Protein AF-A0A662W2U3-F1 (afdb_monomer_lite)

pLDDT: mean 73.62, std 17.26, range [28.03, 95.38]

Sequence (211 aa):
MISVGLGEVLAIIRQLWWLDKKTKLAKQLRKIIDEPLTEALASVEKFTDNFAMCLGSAIVYSWISEPQDPETKAKNLSKNLKSSYTNLKRALAVLSERIDAHRDSFRDALSKEDWLIIEGYIHEMKKETPDWKHILELVSSDSRYRKTRMSKSQVIFIEMLNQELYEFTHEENLNELETLLKKTLSTISSVDLKCLNKCLHKRRRGKWKFK

Structure (mmCIF, N/CA/C/O backbone):
data_AF-A0A662W2U3-F1
#
_entry.id   AF-A0A662W2U3-F1
#
loop_
_atom_site.group_PDB
_atom_site.id
_atom_site.type_symbol
_atom_site.label_atom_id
_atom_site.label_alt_id
_atom_site.label_comp_id
_atom_site.label_asym_id
_atom_site.label_entity_id
_atom_site.label_seq_id
_atom_site.pdbx_PDB_ins_code
_atom_site.Cartn_x
_atom_site.Cartn_y
_atom_site.Cartn_z
_atom_site.occupancy
_atom_site.B_iso_or_equiv
_atom_site.auth_seq_id
_atom_site.auth_comp_id
_atom_site.auth_asym_id
_atom_site.auth_atom_id
_atom_site.pdbx_PDB_model_num
ATOM 1 N N . MET A 1 1 ? -14.824 -9.505 4.146 1.00 28.03 1 MET A N 1
ATOM 2 C CA . MET A 1 1 ? -14.139 -9.381 2.838 1.00 28.03 1 MET A CA 1
ATOM 3 C C . MET A 1 1 ? -13.113 -8.231 2.870 1.00 28.03 1 MET A C 1
ATOM 5 O O . MET A 1 1 ? -13.158 -7.345 2.033 1.00 28.03 1 MET A O 1
ATOM 9 N N . ILE A 1 2 ? -12.212 -8.218 3.871 1.00 31.45 2 ILE A N 1
ATOM 10 C CA . ILE A 1 2 ? -11.158 -7.190 4.097 1.00 31.45 2 ILE A CA 1
ATOM 11 C C . ILE A 1 2 ? -9.827 -7.899 4.457 1.00 31.45 2 ILE A C 1
ATOM 13 O O . ILE A 1 2 ? -9.008 -7.410 5.218 1.00 31.45 2 ILE A O 1
ATOM 17 N N . SER A 1 3 ? -9.621 -9.126 3.969 1.00 32.81 3 SER A N 1
ATOM 18 C CA . SER A 1 3 ? -8.350 -9.853 4.137 1.00 32.81 3 SER A CA 1
ATOM 19 C C . SER A 1 3 ? -7.417 -9.692 2.931 1.00 32.81 3 SER A C 1
ATOM 21 O O . SER A 1 3 ? -6.283 -10.146 2.989 1.00 32.81 3 SER A O 1
ATOM 23 N N . VAL A 1 4 ? -7.899 -9.036 1.869 1.00 44.94 4 VAL A N 1
ATOM 24 C CA . VAL A 1 4 ? -7.258 -8.879 0.549 1.00 44.94 4 VAL A CA 1
ATOM 25 C C . VAL A 1 4 ? -6.692 -7.452 0.387 1.00 44.94 4 VAL A C 1
ATOM 27 O O . VAL A 1 4 ? -6.772 -6.855 -0.677 1.00 44.94 4 VAL A O 1
ATOM 30 N N . GLY A 1 5 ? -6.226 -6.821 1.475 1.00 51.56 5 GLY A N 1
ATOM 31 C CA . GLY A 1 5 ? -5.677 -5.451 1.411 1.00 51.56 5 GLY A CA 1
ATOM 32 C C . GLY A 1 5 ? -4.256 -5.280 1.948 1.00 51.56 5 GLY A C 1
ATOM 33 O O . GLY A 1 5 ? -3.491 -4.467 1.438 1.00 51.56 5 GLY A O 1
ATOM 34 N N . LEU A 1 6 ? -3.890 -6.011 3.001 1.00 54.97 6 LEU A N 1
ATOM 35 C CA . LEU A 1 6 ? -2.616 -5.812 3.699 1.00 54.97 6 LEU A CA 1
ATOM 36 C C . LEU A 1 6 ? -1.453 -6.522 3.006 1.00 54.97 6 LEU A C 1
ATOM 38 O O . LEU A 1 6 ? -0.363 -5.962 2.910 1.00 54.97 6 LEU A O 1
ATOM 42 N N . GLY A 1 7 ? -1.668 -7.747 2.524 1.00 57.56 7 GLY A N 1
ATOM 43 C CA . GLY A 1 7 ? -0.617 -8.512 1.859 1.00 57.56 7 GLY A CA 1
ATOM 44 C C . GLY A 1 7 ? -0.214 -7.869 0.532 1.00 57.56 7 GLY A C 1
ATOM 45 O O . GLY A 1 7 ? 0.972 -7.776 0.222 1.00 57.56 7 GLY A O 1
ATOM 46 N N . GLU A 1 8 ? -1.211 -7.395 -0.205 1.00 62.47 8 GLU A N 1
ATOM 47 C CA . GLU A 1 8 ? -1.147 -6.717 -1.497 1.00 62.47 8 GLU A CA 1
ATOM 48 C C . GLU A 1 8 ? -0.343 -5.427 -1.383 1.00 62.47 8 GLU A C 1
ATOM 50 O O . GLU A 1 8 ? 0.581 -5.172 -2.152 1.00 62.47 8 GLU A O 1
ATOM 55 N N . VAL A 1 9 ? -0.651 -4.626 -0.365 1.00 62.78 9 VAL A N 1
ATOM 56 C CA . VAL A 1 9 ? 0.047 -3.369 -0.123 1.00 62.78 9 VAL A CA 1
ATOM 57 C C . VAL A 1 9 ? 1.475 -3.615 0.327 1.00 62.78 9 VAL A C 1
ATOM 59 O O . VAL A 1 9 ? 2.383 -2.967 -0.176 1.00 62.78 9 VAL A O 1
ATOM 62 N N . LEU A 1 10 ? 1.719 -4.592 1.201 1.00 64.12 10 LEU A N 1
ATOM 63 C CA . LEU A 1 10 ? 3.083 -4.965 1.584 1.00 64.12 10 LEU A CA 1
ATOM 64 C C . LEU A 1 10 ? 3.904 -5.458 0.386 1.00 64.12 10 LEU A C 1
ATOM 66 O O . LEU A 1 10 ? 5.101 -5.174 0.304 1.00 64.12 10 LEU A O 1
ATOM 70 N N . ALA A 1 11 ? 3.268 -6.170 -0.544 1.00 64.56 11 ALA A N 1
ATOM 71 C CA . ALA A 1 11 ? 3.877 -6.592 -1.794 1.00 64.56 11 ALA A CA 1
ATOM 72 C C . ALA A 1 11 ? 4.261 -5.383 -2.665 1.00 64.56 11 ALA A C 1
ATOM 74 O O . ALA A 1 11 ? 5.410 -5.298 -3.098 1.00 64.56 11 ALA A O 1
ATOM 75 N N . ILE A 1 12 ? 3.361 -4.407 -2.820 1.00 66.38 12 ILE A N 1
ATOM 76 C CA . ILE A 1 12 ? 3.628 -3.144 -3.521 1.00 66.38 12 ILE A CA 1
ATOM 77 C C . ILE A 1 12 ? 4.768 -2.366 -2.849 1.00 66.38 12 ILE A C 1
ATOM 79 O O . ILE A 1 12 ? 5.762 -2.078 -3.509 1.00 66.38 12 ILE A O 1
ATOM 83 N N . ILE A 1 13 ? 4.681 -2.081 -1.540 1.00 66.88 13 ILE A N 1
ATOM 84 C CA . ILE A 1 13 ? 5.71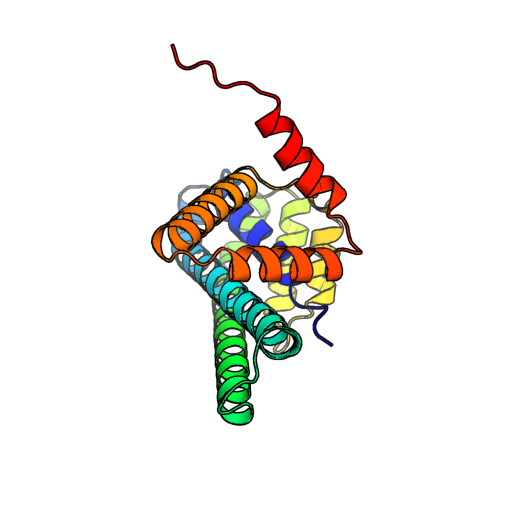6 -1.348 -0.777 1.00 66.88 13 ILE A CA 1
ATOM 85 C C . ILE A 1 13 ? 7.073 -1.970 -1.025 1.00 66.88 13 ILE A C 1
ATOM 87 O O . ILE A 1 13 ? 8.045 -1.275 -1.293 1.00 66.88 13 ILE A O 1
ATOM 91 N N . ARG A 1 14 ? 7.148 -3.295 -0.931 1.00 68.56 14 ARG A N 1
ATOM 92 C CA . ARG A 1 14 ? 8.398 -4.016 -1.089 1.00 68.56 14 ARG A CA 1
ATOM 93 C C . ARG A 1 14 ? 8.971 -3.865 -2.493 1.00 68.56 14 ARG A C 1
ATOM 95 O O . ARG A 1 14 ? 10.182 -3.688 -2.602 1.00 68.56 14 ARG A O 1
ATOM 102 N N . GLN A 1 15 ? 8.141 -3.938 -3.532 1.00 70.12 15 GLN A N 1
ATOM 103 C CA . GLN A 1 15 ? 8.602 -3.764 -4.909 1.00 70.12 15 GLN A CA 1
ATOM 104 C C . GLN A 1 15 ? 9.077 -2.337 -5.171 1.00 70.12 15 GLN A C 1
ATOM 106 O O . GLN A 1 15 ? 10.181 -2.143 -5.677 1.00 70.12 15 GLN A O 1
ATOM 111 N N . LEU A 1 16 ? 8.313 -1.338 -4.727 1.00 70.31 16 LEU A N 1
ATOM 112 C CA . LEU A 1 16 ? 8.700 0.071 -4.824 1.00 70.31 16 LEU A CA 1
ATOM 113 C C . LEU A 1 16 ? 9.995 0.354 -4.045 1.00 70.31 16 LEU A C 1
ATOM 115 O O . LEU A 1 16 ? 10.924 0.981 -4.546 1.00 70.31 16 LEU A O 1
ATOM 119 N N . TRP A 1 17 ? 10.104 -0.177 -2.829 1.00 71.75 17 TRP A N 1
ATOM 120 C CA . TRP A 1 17 ? 11.290 -0.022 -1.991 1.00 71.75 17 TRP A CA 1
ATOM 121 C C . TRP A 1 17 ? 12.511 -0.742 -2.570 1.00 71.75 17 TRP A C 1
ATOM 123 O O . TRP A 1 17 ? 13.639 -0.276 -2.424 1.00 71.75 17 TRP A O 1
ATOM 133 N N . TRP A 1 18 ? 12.314 -1.874 -3.246 1.00 71.56 18 TRP A N 1
ATOM 134 C CA . TRP A 1 18 ? 13.381 -2.557 -3.970 1.00 71.56 18 TRP A CA 1
ATOM 135 C C . TRP A 1 18 ? 13.856 -1.745 -5.184 1.00 71.56 18 TRP A C 1
ATOM 137 O O . TRP A 1 18 ? 15.072 -1.600 -5.345 1.00 71.56 18 TRP A O 1
ATOM 147 N N . LEU A 1 19 ? 12.934 -1.167 -5.966 1.00 70.81 19 LEU A N 1
ATOM 148 C CA . LEU A 1 19 ? 13.259 -0.252 -7.070 1.00 70.81 19 LEU A CA 1
ATOM 149 C C . LEU A 1 19 ? 14.054 0.966 -6.575 1.00 70.81 19 LEU A C 1
ATOM 151 O O . LEU A 1 19 ? 15.017 1.372 -7.219 1.00 70.81 19 LEU A O 1
ATOM 155 N N . ASP A 1 20 ? 13.722 1.502 -5.398 1.00 71.06 20 ASP A N 1
ATOM 156 C CA . ASP A 1 20 ? 14.461 2.622 -4.801 1.00 71.06 20 ASP A CA 1
ATOM 157 C C . ASP A 1 20 ? 15.863 2.219 -4.286 1.00 71.06 20 ASP A C 1
ATOM 159 O O . ASP A 1 20 ? 16.851 2.936 -4.480 1.00 71.06 20 ASP A O 1
ATOM 163 N N . LYS A 1 21 ? 15.973 1.062 -3.614 1.00 68.19 21 LYS A N 1
ATOM 164 C CA . LYS A 1 21 ? 17.151 0.710 -2.792 1.00 68.19 21 LYS A CA 1
ATOM 165 C C . LYS A 1 21 ? 18.167 -0.204 -3.460 1.00 68.19 21 LYS A C 1
ATOM 167 O O . LYS A 1 21 ? 19.343 -0.156 -3.096 1.00 68.19 21 LYS A O 1
ATOM 172 N N . LYS A 1 22 ? 17.730 -1.134 -4.311 1.00 59.84 22 LYS A N 1
ATOM 173 C CA . LYS A 1 22 ? 18.541 -2.306 -4.689 1.00 59.84 22 LYS A CA 1
ATOM 174 C C . LYS A 1 22 ? 19.032 -2.302 -6.113 1.00 59.84 22 LYS A C 1
ATOM 176 O O . LYS A 1 22 ? 20.013 -2.988 -6.407 1.00 59.84 22 LYS A O 1
ATOM 181 N N . THR A 1 23 ? 18.386 -1.570 -6.996 1.00 54.16 23 THR A N 1
ATOM 182 C CA . THR A 1 23 ? 18.792 -1.638 -8.380 1.00 54.16 23 THR A CA 1
ATOM 183 C C . THR A 1 23 ? 20.010 -0.757 -8.617 1.00 54.16 23 THR A C 1
ATOM 185 O O . THR A 1 23 ? 19.966 0.456 -8.415 1.00 54.16 23 THR A O 1
ATOM 188 N N . LYS A 1 24 ? 21.075 -1.353 -9.158 1.00 58.59 24 LYS A N 1
ATOM 189 C CA . LYS A 1 24 ? 22.087 -0.635 -9.945 1.00 58.59 24 LYS A CA 1
ATOM 190 C C . LYS A 1 24 ? 21.470 -0.141 -11.267 1.00 58.59 24 LYS A C 1
ATOM 192 O O . LYS A 1 24 ? 22.089 -0.286 -12.317 1.00 58.59 24 LYS A O 1
ATOM 197 N N . LEU A 1 25 ? 20.234 0.379 -11.240 1.00 67.81 25 LEU A N 1
ATOM 198 C CA . LEU A 1 25 ? 19.627 0.998 -12.409 1.00 67.81 25 LEU A CA 1
ATOM 199 C C . LEU A 1 25 ? 20.592 2.088 -12.853 1.00 67.81 25 LEU A C 1
ATOM 201 O O . LEU A 1 25 ? 21.055 2.897 -12.039 1.00 67.81 25 LEU A O 1
ATOM 205 N N . ALA A 1 26 ? 20.911 2.097 -14.145 1.00 69.50 26 ALA A N 1
ATOM 206 C CA . ALA A 1 26 ? 21.641 3.207 -14.722 1.00 69.50 26 ALA A CA 1
ATOM 207 C C . ALA A 1 26 ? 20.936 4.506 -14.304 1.00 69.50 26 ALA A C 1
ATOM 209 O O . ALA A 1 26 ? 19.705 4.576 -14.283 1.00 69.50 26 ALA A O 1
ATOM 210 N N . LYS A 1 27 ? 21.707 5.546 -13.968 1.00 77.25 27 LYS A N 1
ATOM 211 C CA . LYS A 1 27 ? 21.188 6.839 -13.479 1.00 77.25 27 LYS A CA 1
ATOM 212 C C . LYS A 1 27 ? 20.037 7.386 -14.340 1.00 77.25 27 LYS A C 1
ATOM 214 O O . LYS A 1 27 ? 19.157 8.068 -13.830 1.00 77.25 27 LYS A O 1
ATOM 219 N N . GLN A 1 28 ? 20.049 7.073 -15.634 1.00 76.25 28 GLN A N 1
ATOM 220 C CA . GLN A 1 28 ? 19.012 7.424 -16.601 1.00 76.25 28 GLN A CA 1
ATOM 221 C C . GLN A 1 28 ? 17.676 6.706 -16.346 1.00 76.25 28 GLN A C 1
ATOM 223 O O . GLN A 1 28 ? 16.646 7.367 -16.325 1.00 76.25 28 GLN A O 1
ATOM 228 N N . LEU A 1 29 ? 17.683 5.396 -16.077 1.00 79.88 29 LEU A N 1
ATOM 229 C CA . LEU A 1 29 ? 16.464 4.642 -15.766 1.00 79.88 29 LEU A CA 1
ATOM 230 C C . LEU A 1 29 ? 15.865 5.050 -14.427 1.00 79.88 29 LEU A C 1
ATOM 232 O O . LEU A 1 29 ? 14.651 5.163 -14.315 1.00 79.88 29 LEU A O 1
ATOM 236 N N . ARG A 1 30 ? 16.706 5.360 -13.432 1.00 81.38 30 ARG A N 1
ATOM 237 C CA . ARG A 1 30 ? 16.210 5.897 -12.160 1.00 81.38 30 ARG A CA 1
ATOM 238 C C . ARG A 1 30 ? 15.470 7.217 -12.366 1.00 81.38 30 ARG A C 1
ATOM 240 O O . ARG A 1 30 ? 14.360 7.354 -11.880 1.00 81.38 30 ARG A O 1
ATOM 247 N N . LYS A 1 31 ? 16.032 8.145 -13.150 1.00 84.75 31 LYS A N 1
ATOM 248 C CA . LYS A 1 31 ? 15.372 9.423 -13.472 1.00 84.75 31 LYS A CA 1
ATOM 249 C C . LYS A 1 31 ? 14.010 9.259 -14.152 1.00 84.75 31 LYS A C 1
ATOM 251 O O . LYS A 1 31 ? 13.161 10.118 -13.969 1.00 84.75 31 LYS A O 1
ATOM 256 N N . ILE A 1 32 ? 13.809 8.191 -14.927 1.00 86.38 32 ILE A N 1
ATOM 257 C CA . ILE A 1 32 ? 12.532 7.916 -15.605 1.00 86.38 32 ILE A CA 1
ATOM 258 C C . ILE A 1 32 ? 11.422 7.586 -14.599 1.00 86.38 32 ILE A C 1
ATOM 260 O O . ILE A 1 32 ? 10.268 7.941 -14.830 1.00 86.38 32 ILE A O 1
ATOM 264 N N . ILE A 1 33 ? 11.763 6.913 -13.497 1.00 87.81 33 ILE A N 1
ATOM 265 C CA . ILE A 1 33 ? 10.778 6.419 -12.529 1.00 87.81 33 ILE A CA 1
ATOM 266 C C . ILE A 1 33 ? 10.793 7.151 -11.189 1.00 87.81 33 ILE A C 1
ATOM 268 O O . ILE A 1 33 ? 9.903 6.894 -10.399 1.00 87.81 33 ILE A O 1
ATOM 272 N N . ASP A 1 34 ? 11.749 8.041 -10.914 1.00 87.00 34 ASP A N 1
ATOM 273 C CA . ASP A 1 34 ? 11.961 8.632 -9.580 1.00 87.00 34 ASP A CA 1
ATOM 274 C C . ASP A 1 34 ? 10.708 9.336 -9.030 1.00 87.00 34 ASP A C 1
ATOM 276 O O . ASP A 1 34 ? 10.253 9.051 -7.923 1.00 87.00 34 ASP A O 1
ATOM 280 N N . GLU A 1 35 ? 10.102 10.208 -9.838 1.00 90.50 35 GLU A N 1
ATOM 281 C CA . GLU A 1 35 ? 8.867 10.916 -9.487 1.00 90.50 35 GLU A CA 1
ATOM 282 C C . GLU A 1 35 ? 7.656 9.960 -9.403 1.00 90.50 35 GLU A C 1
ATOM 284 O O . GLU A 1 35 ? 7.044 9.902 -8.333 1.00 90.50 35 GLU A O 1
ATOM 289 N N . PRO A 1 36 ? 7.350 9.128 -10.426 1.00 91.06 36 PRO A N 1
ATOM 290 C CA . PRO A 1 36 ? 6.287 8.120 -10.334 1.00 91.06 36 PRO A CA 1
ATOM 291 C C . PRO A 1 36 ? 6.425 7.164 -9.140 1.00 91.06 36 PRO A C 1
ATOM 293 O O . PRO A 1 36 ? 5.439 6.780 -8.514 1.00 91.06 36 PRO A O 1
ATOM 296 N N . LEU A 1 37 ? 7.656 6.773 -8.812 1.00 89.00 37 LEU A N 1
ATOM 297 C CA . LEU A 1 37 ? 7.976 5.897 -7.691 1.00 89.00 37 LEU A CA 1
ATOM 298 C C . LEU A 1 37 ? 7.724 6.602 -6.359 1.00 89.00 37 LEU A C 1
ATOM 300 O O . LEU A 1 37 ? 7.126 6.012 -5.460 1.00 89.00 37 LEU A O 1
ATOM 304 N N . THR A 1 38 ? 8.137 7.863 -6.241 1.00 89.69 38 THR A N 1
ATOM 305 C CA . THR A 1 38 ? 7.891 8.690 -5.053 1.00 89.69 38 THR A CA 1
ATOM 306 C C . THR A 1 38 ? 6.393 8.887 -4.821 1.00 89.69 38 THR A C 1
ATOM 308 O O . THR A 1 38 ? 5.911 8.697 -3.704 1.00 89.69 38 THR A O 1
ATOM 311 N N . GLU A 1 39 ? 5.630 9.190 -5.873 1.00 92.00 39 GLU A N 1
ATOM 312 C CA . GLU A 1 39 ? 4.174 9.338 -5.789 1.00 92.00 39 GLU A CA 1
ATOM 313 C C . GLU A 1 39 ? 3.483 8.023 -5.401 1.00 92.00 39 GLU A C 1
ATOM 315 O O . GLU A 1 39 ? 2.575 8.012 -4.561 1.00 92.00 39 GLU A O 1
ATOM 320 N N . ALA A 1 40 ? 3.931 6.898 -5.966 1.00 90.31 40 ALA A N 1
ATOM 321 C CA . ALA A 1 40 ? 3.424 5.580 -5.609 1.00 90.31 40 ALA A CA 1
ATOM 322 C C . ALA A 1 40 ? 3.705 5.251 -4.136 1.00 90.31 40 ALA A C 1
ATOM 324 O O . ALA A 1 40 ? 2.792 4.827 -3.430 1.00 90.31 40 ALA A O 1
ATOM 325 N N . LEU A 1 41 ? 4.922 5.506 -3.642 1.00 87.38 41 LEU A N 1
ATOM 326 C CA . LEU A 1 41 ? 5.290 5.293 -2.237 1.00 87.38 41 LEU A CA 1
ATOM 327 C C . LEU A 1 41 ? 4.429 6.134 -1.285 1.00 87.38 41 LEU A C 1
ATOM 329 O O . LEU A 1 41 ? 3.857 5.586 -0.341 1.00 87.38 41 LEU A O 1
ATOM 333 N N . ALA A 1 42 ? 4.261 7.427 -1.569 1.00 90.94 42 ALA A N 1
ATOM 334 C CA . ALA A 1 42 ? 3.414 8.315 -0.771 1.00 90.94 42 ALA A CA 1
ATOM 335 C C . ALA A 1 42 ? 1.934 7.889 -0.798 1.00 90.94 42 ALA A C 1
ATOM 337 O O . ALA A 1 42 ? 1.226 7.952 0.209 1.00 90.94 42 ALA A O 1
ATOM 338 N N . SER A 1 43 ? 1.450 7.416 -1.950 1.00 91.75 43 SER A N 1
ATOM 339 C CA . SER A 1 43 ? 0.076 6.923 -2.086 1.00 91.75 43 SER A CA 1
ATOM 340 C C . SER A 1 43 ? -0.154 5.633 -1.305 1.00 91.75 43 SER A C 1
ATOM 342 O O . SER A 1 43 ? -1.238 5.440 -0.747 1.00 91.75 43 SER A O 1
ATOM 344 N N . VAL A 1 44 ? 0.858 4.765 -1.232 1.00 88.31 44 VAL A N 1
ATOM 345 C CA . VAL A 1 44 ? 0.806 3.571 -0.391 1.00 88.31 44 VAL A CA 1
ATOM 346 C C . VAL A 1 44 ? 0.727 3.950 1.083 1.00 88.31 44 VAL A C 1
ATOM 348 O O . VAL A 1 44 ? -0.174 3.466 1.764 1.00 88.31 44 VAL A O 1
ATOM 351 N N . GLU A 1 45 ? 1.614 4.823 1.558 1.00 87.75 45 GLU A N 1
ATOM 352 C CA . GLU A 1 45 ? 1.628 5.288 2.952 1.00 87.75 45 GLU A CA 1
ATOM 353 C C . GLU A 1 45 ? 0.265 5.870 3.353 1.00 87.75 45 GLU A C 1
ATOM 355 O O . GLU A 1 45 ? -0.373 5.425 4.310 1.00 87.75 45 GLU A O 1
ATOM 360 N N . LYS A 1 46 ? -0.285 6.752 2.514 1.00 92.38 46 LYS A N 1
ATOM 361 C CA . LYS A 1 46 ? -1.615 7.327 2.734 1.00 92.38 46 LYS A CA 1
ATOM 362 C C . LYS A 1 46 ? -2.730 6.280 2.741 1.00 92.38 46 LYS A C 1
ATOM 364 O O . LYS A 1 46 ? -3.712 6.431 3.475 1.00 92.38 46 LYS A O 1
ATOM 369 N N . PHE A 1 47 ? -2.653 5.245 1.906 1.00 90.44 47 PHE A N 1
ATOM 370 C CA . PHE A 1 47 ? -3.618 4.147 1.955 1.00 90.44 47 PHE A CA 1
ATOM 371 C C . PHE A 1 47 ? -3.488 3.356 3.261 1.00 90.44 47 PHE A C 1
ATOM 373 O O . PHE A 1 47 ? -4.507 3.114 3.914 1.00 90.44 47 PHE A O 1
ATOM 380 N N . THR A 1 48 ? -2.264 3.006 3.671 1.00 86.31 48 THR A N 1
ATOM 381 C CA . THR A 1 48 ? -2.018 2.263 4.913 1.00 86.31 48 THR A CA 1
ATOM 382 C C . THR A 1 48 ? -2.482 3.025 6.144 1.00 86.31 48 THR A C 1
ATOM 384 O O . THR A 1 48 ? -3.105 2.416 7.010 1.00 86.31 48 THR A O 1
ATOM 387 N N . ASP A 1 49 ? -2.289 4.342 6.189 1.00 89.94 49 ASP A N 1
ATOM 388 C CA . ASP A 1 49 ? -2.735 5.179 7.305 1.00 89.94 49 ASP A CA 1
ATOM 389 C C . ASP A 1 49 ? -4.257 5.218 7.408 1.00 89.94 49 ASP A C 1
ATOM 391 O O . ASP A 1 49 ? -4.828 5.005 8.476 1.00 89.94 49 ASP A O 1
ATOM 395 N N . ASN A 1 50 ? -4.946 5.420 6.281 1.00 91.56 50 ASN A N 1
ATOM 396 C CA . ASN A 1 50 ? -6.409 5.410 6.259 1.00 91.56 50 ASN A CA 1
ATOM 397 C C . ASN A 1 50 ? -6.972 4.035 6.633 1.00 91.56 50 ASN A C 1
ATOM 399 O O . ASN A 1 50 ? -7.987 3.950 7.327 1.00 91.56 50 ASN A O 1
ATOM 403 N N . PHE A 1 51 ? -6.314 2.961 6.201 1.00 86.81 51 PHE A N 1
ATOM 404 C CA . PHE A 1 51 ? -6.681 1.601 6.570 1.00 86.81 51 PHE A CA 1
ATOM 405 C C . PHE A 1 51 ? -6.478 1.347 8.072 1.00 86.81 51 PHE A C 1
ATOM 407 O O . PHE A 1 51 ? -7.392 0.863 8.744 1.00 86.81 51 PHE A O 1
ATOM 414 N N . ALA A 1 52 ? -5.324 1.738 8.620 1.00 85.44 52 ALA A N 1
ATOM 415 C CA . ALA A 1 52 ? -5.026 1.650 10.046 1.00 85.44 52 ALA A CA 1
ATOM 416 C C . ALA A 1 52 ? -6.014 2.476 10.880 1.00 85.44 52 ALA A C 1
ATOM 418 O O . ALA A 1 52 ? -6.509 1.992 11.894 1.00 85.44 52 ALA A O 1
ATOM 419 N N . MET A 1 53 ? -6.381 3.674 10.423 1.00 89.50 53 MET A N 1
ATOM 420 C CA . MET A 1 53 ? -7.377 4.518 11.081 1.00 89.50 53 MET A CA 1
ATOM 421 C C . MET A 1 53 ? -8.770 3.882 11.075 1.00 89.50 53 MET A C 1
ATOM 423 O O . MET A 1 53 ? -9.478 3.977 12.078 1.00 89.50 53 MET A O 1
ATOM 427 N N . CYS A 1 54 ? -9.166 3.198 9.995 1.00 84.19 54 CYS A N 1
ATOM 428 C CA . CYS A 1 54 ? -10.417 2.435 9.961 1.00 84.19 54 CYS A CA 1
ATOM 429 C C . CYS A 1 54 ? -10.406 1.300 10.994 1.00 84.19 54 CYS A C 1
ATOM 431 O O . CYS A 1 54 ? -11.365 1.161 11.751 1.00 84.19 54 CYS A O 1
ATOM 433 N N . LEU A 1 55 ? -9.320 0.522 11.059 1.00 80.88 55 LEU A N 1
ATOM 434 C CA . LEU A 1 55 ? -9.170 -0.559 12.038 1.00 80.88 55 LEU A CA 1
ATOM 435 C C . LEU A 1 55 ? -9.145 -0.037 13.477 1.00 80.88 55 LEU A C 1
ATOM 437 O O . LEU A 1 55 ? -9.878 -0.541 14.325 1.00 80.88 55 LEU A O 1
ATOM 441 N N . GLY A 1 56 ? -8.340 0.990 13.746 1.00 82.12 56 GLY A N 1
ATOM 442 C CA . GLY A 1 56 ? -8.242 1.621 15.058 1.00 82.12 56 GLY A CA 1
ATOM 443 C C . GLY A 1 56 ? -9.582 2.193 15.506 1.00 82.12 56 GLY A C 1
ATOM 444 O O . GLY A 1 56 ? -10.019 1.917 16.617 1.00 82.12 56 GLY A O 1
ATOM 445 N N . SER A 1 57 ? -10.288 2.899 14.617 1.00 85.62 57 SER A N 1
ATOM 446 C CA . SER A 1 57 ? -11.633 3.412 14.901 1.00 85.62 57 SER A CA 1
ATOM 447 C C . SER A 1 57 ? -12.616 2.282 15.189 1.00 85.62 57 SER A C 1
ATOM 449 O O . SER A 1 57 ? -13.385 2.386 16.136 1.00 85.62 57 SER A O 1
ATOM 451 N N . ALA A 1 58 ? -12.585 1.192 14.414 1.00 77.31 58 ALA A N 1
ATOM 452 C CA . ALA A 1 58 ? -13.457 0.046 14.651 1.00 77.31 58 ALA A CA 1
ATOM 453 C C . ALA A 1 58 ? -13.217 -0.565 16.037 1.00 77.31 58 ALA A C 1
ATOM 455 O O . ALA A 1 58 ? -14.182 -0.841 16.740 1.00 77.31 58 ALA A O 1
ATOM 456 N N . ILE A 1 59 ? -11.958 -0.726 16.455 1.00 75.12 59 ILE A N 1
ATOM 457 C CA . ILE A 1 59 ? -11.598 -1.251 17.782 1.00 75.12 59 ILE A CA 1
ATOM 458 C C . ILE A 1 59 ? -12.045 -0.289 18.889 1.00 75.12 59 ILE A C 1
ATOM 460 O O . ILE A 1 59 ? -12.748 -0.693 19.811 1.00 75.12 59 ILE A O 1
ATOM 464 N N . VAL A 1 60 ? -11.675 0.990 18.789 1.00 81.56 60 VAL A N 1
ATOM 465 C CA . VAL A 1 60 ? -11.998 2.003 19.805 1.00 81.56 60 VAL A CA 1
ATOM 466 C C . VAL A 1 60 ? -13.510 2.128 19.974 1.00 81.56 60 VAL A C 1
ATOM 468 O O . VAL A 1 60 ? -14.005 2.042 21.095 1.00 81.56 60 VAL A O 1
ATOM 471 N N . TYR A 1 61 ? -14.251 2.258 18.873 1.00 81.38 61 TYR A N 1
ATOM 472 C CA . TYR A 1 61 ? -15.689 2.507 18.940 1.00 81.38 61 TYR A CA 1
ATOM 473 C C . TYR A 1 61 ? -16.543 1.276 19.252 1.00 81.38 61 TYR A C 1
ATOM 475 O O . TYR A 1 61 ? -17.744 1.397 19.469 1.00 81.38 61 TYR A O 1
ATOM 483 N N . SER A 1 62 ? -15.955 0.080 19.236 1.00 71.44 62 SER A N 1
ATOM 484 C CA . SER A 1 62 ? -16.672 -1.125 19.649 1.00 71.44 62 SER A CA 1
ATOM 485 C C . SER A 1 62 ? -16.388 -1.507 21.101 1.00 71.44 62 SER A C 1
ATOM 487 O O . SER A 1 62 ? -17.201 -2.205 21.699 1.00 71.44 62 SER A O 1
ATOM 489 N N . TRP A 1 63 ? -15.223 -1.137 21.652 1.00 69.44 63 TRP A N 1
ATOM 490 C CA . TRP A 1 63 ? -14.747 -1.668 22.941 1.00 69.44 63 TRP A CA 1
ATOM 491 C C . TRP A 1 63 ? -14.492 -0.595 24.003 1.00 69.44 63 TRP A C 1
ATOM 493 O O . TRP A 1 63 ? -14.429 -0.930 25.184 1.00 69.44 63 TRP A O 1
ATOM 503 N N . ILE A 1 64 ? -14.298 0.664 23.605 1.00 76.62 64 ILE A N 1
ATOM 504 C CA . ILE A 1 64 ? -13.880 1.744 24.510 1.00 76.62 64 ILE A CA 1
ATOM 505 C C . ILE A 1 64 ? -14.963 2.815 24.627 1.00 76.62 64 ILE A C 1
ATOM 507 O O . ILE A 1 64 ? -15.258 3.256 25.734 1.00 76.62 64 ILE A O 1
ATOM 511 N N . SER A 1 65 ? -15.552 3.250 23.514 1.00 81.06 65 SER A N 1
ATOM 512 C CA . SER A 1 65 ? -16.548 4.326 23.523 1.00 81.06 65 SER A CA 1
ATOM 513 C C . SER A 1 65 ? -17.551 4.205 22.388 1.00 81.06 65 SER A C 1
ATOM 515 O O . SER A 1 65 ? -17.278 3.571 21.379 1.00 81.06 65 SER A O 1
ATOM 517 N N . GLU A 1 66 ? -18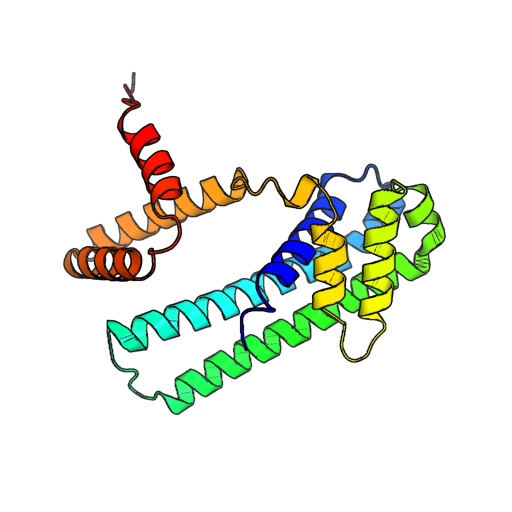.709 4.846 22.519 1.00 84.00 66 GLU A N 1
ATOM 518 C CA . GLU A 1 66 ? -19.674 4.938 21.425 1.00 84.00 66 GLU A CA 1
ATOM 519 C C . GLU A 1 66 ? -19.393 6.177 20.552 1.00 84.00 66 GLU A C 1
ATOM 521 O O . GLU A 1 66 ? -19.053 7.248 21.070 1.00 84.00 66 GLU A O 1
ATOM 526 N N . PRO A 1 67 ? -19.516 6.077 19.218 1.00 88.62 67 PRO A N 1
ATOM 527 C CA . PRO A 1 67 ? -19.401 7.233 18.341 1.00 88.62 67 PRO A CA 1
ATOM 528 C C . PRO A 1 67 ? -20.662 8.105 18.450 1.00 88.62 67 PRO A C 1
ATOM 530 O O . PRO A 1 67 ? -21.771 7.611 18.288 1.00 88.62 67 PRO A O 1
ATOM 533 N N . GLN A 1 68 ? -20.497 9.417 18.645 1.00 86.62 68 GLN A N 1
ATOM 534 C CA . GLN A 1 68 ? -21.628 10.359 18.733 1.00 86.62 68 GLN A CA 1
ATOM 535 C C . GLN A 1 68 ? -22.462 10.455 17.436 1.00 86.62 68 GLN A C 1
ATOM 537 O O . GLN A 1 68 ? -23.654 10.730 17.497 1.00 86.62 68 GLN A O 1
ATOM 542 N N . ASP A 1 69 ? -21.847 10.209 16.271 1.00 91.88 69 ASP A N 1
ATOM 543 C CA . ASP A 1 69 ? -22.515 10.104 14.964 1.00 91.88 69 ASP A CA 1
ATOM 544 C C . ASP A 1 69 ? -21.900 8.929 14.169 1.00 91.88 69 ASP A C 1
ATOM 546 O O . ASP A 1 69 ? -20.935 9.113 13.410 1.00 91.88 69 ASP A O 1
ATOM 550 N N . PRO A 1 70 ? -22.386 7.690 14.388 1.00 88.81 70 PRO A N 1
ATOM 551 C CA . PRO A 1 70 ? -21.810 6.489 13.785 1.00 88.81 70 PRO A CA 1
ATOM 552 C C . PRO A 1 70 ? -21.871 6.520 12.258 1.00 88.81 70 PRO A C 1
ATOM 554 O O . PRO A 1 70 ? -20.916 6.109 11.594 1.00 88.81 70 PRO A O 1
ATOM 557 N N . GLU A 1 71 ? -22.971 7.018 11.691 1.00 92.38 71 GLU A N 1
ATOM 558 C CA . GLU A 1 71 ? -23.176 7.024 10.247 1.00 92.38 71 GLU A CA 1
ATOM 559 C C . GLU A 1 71 ? -22.216 7.973 9.545 1.00 92.38 71 GLU A C 1
ATOM 561 O O . GLU A 1 71 ? -21.546 7.577 8.586 1.00 92.38 71 GLU A O 1
ATOM 566 N N . THR A 1 72 ? -22.122 9.219 10.011 1.00 93.38 72 THR A N 1
ATOM 567 C CA . THR A 1 72 ? -21.218 10.202 9.410 1.00 93.38 72 THR A CA 1
ATOM 568 C C . THR A 1 72 ? -19.770 9.770 9.591 1.00 93.38 72 THR A C 1
ATOM 570 O O . THR A 1 72 ? -18.979 9.856 8.646 1.00 93.38 72 THR A O 1
ATOM 573 N N . LYS A 1 73 ? -19.408 9.221 10.761 1.00 91.25 73 LYS A N 1
ATOM 574 C CA . LYS A 1 73 ? -18.056 8.698 11.002 1.00 91.25 73 LYS A CA 1
ATOM 575 C C . LYS A 1 73 ? -17.721 7.550 10.046 1.00 91.25 73 LYS A C 1
ATOM 577 O O . LYS A 1 73 ? -16.668 7.589 9.406 1.00 91.25 73 LYS A O 1
ATOM 582 N N . ALA A 1 74 ? -18.613 6.571 9.894 1.00 89.06 74 ALA A N 1
ATOM 583 C CA . ALA A 1 74 ? -18.422 5.442 8.985 1.00 89.06 74 ALA A CA 1
ATOM 584 C C . ALA A 1 74 ? -18.334 5.892 7.517 1.00 89.06 74 ALA A C 1
ATOM 586 O O . ALA A 1 74 ? -17.431 5.460 6.794 1.00 89.06 74 ALA A O 1
ATOM 587 N N . LYS A 1 75 ? -19.212 6.811 7.085 1.00 93.75 75 LYS A N 1
ATOM 588 C CA . LYS A 1 75 ? -19.186 7.405 5.736 1.00 93.75 75 LYS A CA 1
ATOM 589 C C . LYS A 1 75 ? -17.857 8.113 5.468 1.00 93.75 75 LYS A C 1
ATOM 591 O O . LYS A 1 75 ? -17.261 7.896 4.414 1.00 93.75 75 LYS A O 1
ATOM 596 N N . ASN A 1 76 ? -17.356 8.898 6.420 1.00 94.62 76 ASN A N 1
ATOM 597 C CA . ASN A 1 76 ? -16.086 9.614 6.282 1.00 94.62 76 ASN A CA 1
ATOM 598 C C . ASN A 1 76 ? -14.882 8.665 6.211 1.00 94.62 76 ASN A C 1
ATOM 600 O O . ASN A 1 76 ? -14.048 8.810 5.316 1.00 94.62 76 ASN A O 1
ATOM 604 N N . LEU A 1 77 ? -14.813 7.663 7.093 1.00 91.56 77 LEU A N 1
ATOM 605 C CA . LEU A 1 77 ? -13.755 6.645 7.069 1.00 91.56 77 LEU A CA 1
ATOM 606 C C . LEU A 1 77 ? -13.750 5.874 5.741 1.00 91.56 77 LEU A C 1
ATOM 608 O O . LEU A 1 77 ? -12.712 5.768 5.086 1.00 91.56 77 LEU A O 1
ATOM 612 N N . SER A 1 78 ? -14.923 5.415 5.296 1.00 91.38 78 SER A N 1
ATOM 613 C CA . SER A 1 78 ? -15.082 4.709 4.021 1.00 91.38 78 SER A CA 1
ATOM 614 C C . SER A 1 78 ? -14.682 5.578 2.824 1.00 91.38 78 SER A C 1
ATOM 616 O O . SER A 1 78 ? -13.937 5.131 1.950 1.00 91.38 78 SER A O 1
ATOM 618 N N . LYS A 1 79 ? -15.113 6.847 2.797 1.00 95.31 79 LYS A N 1
ATOM 619 C CA . LYS A 1 79 ? -14.760 7.808 1.742 1.00 95.31 79 LYS A CA 1
ATOM 620 C C . LYS A 1 79 ? -13.252 8.045 1.676 1.00 95.31 79 LYS A C 1
ATOM 622 O O . LYS A 1 79 ? -12.690 8.024 0.580 1.00 95.31 79 LYS A O 1
ATOM 627 N N . ASN A 1 80 ? -12.597 8.236 2.821 1.00 94.19 80 ASN A N 1
ATOM 628 C CA . ASN A 1 80 ? -11.153 8.462 2.889 1.00 94.19 80 ASN A CA 1
ATOM 629 C C . ASN A 1 80 ? -10.371 7.240 2.401 1.00 94.19 80 ASN A C 1
ATOM 631 O O . ASN A 1 80 ? -9.480 7.389 1.565 1.00 94.19 80 ASN A O 1
ATOM 635 N N . LEU A 1 81 ? -10.761 6.038 2.837 1.00 91.56 81 LEU A N 1
ATOM 636 C CA . LEU A 1 81 ? -10.147 4.786 2.395 1.00 91.56 81 LEU A CA 1
ATOM 637 C C . LEU A 1 81 ? -10.348 4.538 0.891 1.00 91.56 81 LEU A C 1
ATOM 639 O O . LEU A 1 81 ? -9.414 4.165 0.184 1.00 91.56 81 LEU A O 1
ATOM 643 N N . LYS A 1 82 ? -11.553 4.789 0.366 1.00 91.94 82 LYS A N 1
ATOM 644 C CA . LYS A 1 82 ? -11.844 4.651 -1.071 1.00 91.94 82 LYS A CA 1
ATOM 645 C C . LYS A 1 82 ? -11.031 5.639 -1.911 1.00 91.94 82 LYS A C 1
ATOM 647 O O . LYS A 1 82 ? -10.526 5.280 -2.977 1.00 91.94 82 LYS A O 1
ATOM 652 N N . SER A 1 83 ? -10.913 6.879 -1.440 1.00 95.38 83 SER A N 1
ATOM 653 C CA . SER A 1 83 ? -10.140 7.929 -2.106 1.00 95.38 83 SER A CA 1
ATOM 654 C C . SER A 1 83 ? -8.649 7.587 -2.145 1.00 95.38 83 SER A C 1
ATOM 656 O O . SER A 1 83 ? -8.044 7.605 -3.219 1.00 95.38 83 SER A O 1
ATOM 658 N N . SER A 1 84 ? -8.063 7.187 -1.011 1.00 93.31 84 SER A N 1
ATOM 659 C CA . SER A 1 84 ? -6.649 6.799 -0.950 1.00 93.31 84 SER A CA 1
ATOM 660 C C . SER A 1 84 ? -6.352 5.564 -1.798 1.00 93.31 84 SER A C 1
ATOM 662 O O . SER A 1 84 ? -5.366 5.566 -2.528 1.00 93.31 84 SER A O 1
ATOM 664 N N . TYR A 1 85 ? -7.240 4.567 -1.813 1.00 89.75 85 TYR A N 1
ATOM 665 C CA . TYR A 1 85 ? -7.113 3.401 -2.691 1.00 89.75 85 TYR A CA 1
ATOM 666 C C . TYR A 1 85 ? -7.157 3.773 -4.178 1.00 89.75 85 TYR A C 1
ATOM 668 O O . TYR A 1 85 ? -6.380 3.263 -4.982 1.00 89.75 85 TYR A O 1
ATOM 676 N N . THR A 1 86 ? -8.046 4.691 -4.563 1.00 91.12 86 THR A N 1
ATOM 677 C CA . THR A 1 86 ? -8.143 5.155 -5.956 1.00 91.12 86 THR A CA 1
ATOM 678 C C . THR A 1 86 ? -6.865 5.871 -6.391 1.00 91.12 86 THR A C 1
ATOM 680 O O . THR A 1 86 ? -6.376 5.634 -7.495 1.00 91.12 86 THR A O 1
ATOM 683 N N . ASN A 1 87 ? -6.297 6.706 -5.519 1.00 93.00 87 ASN A N 1
ATOM 684 C CA . ASN A 1 87 ? -5.030 7.383 -5.787 1.00 93.00 87 ASN A CA 1
ATOM 685 C C . ASN A 1 87 ? -3.862 6.399 -5.853 1.00 93.00 87 ASN A C 1
ATOM 687 O O . ASN A 1 87 ? -3.063 6.488 -6.778 1.00 93.00 87 ASN A O 1
ATOM 691 N N . LEU A 1 88 ? -3.823 5.414 -4.949 1.00 90.44 88 LEU A N 1
ATOM 692 C CA . LEU A 1 88 ? -2.852 4.327 -4.992 1.00 90.44 88 LEU A CA 1
ATOM 693 C C . LEU A 1 88 ? -2.884 3.610 -6.343 1.00 90.44 88 LEU A C 1
ATOM 695 O O . LEU A 1 88 ? -1.856 3.532 -7.007 1.00 90.44 88 LEU A O 1
ATOM 699 N N . LYS A 1 89 ? -4.060 3.158 -6.798 1.00 88.88 89 LYS A N 1
ATOM 700 C CA . LYS A 1 89 ? -4.200 2.514 -8.115 1.00 88.88 89 LYS A CA 1
ATOM 701 C C . LYS A 1 89 ? -3.669 3.386 -9.250 1.00 88.88 89 LYS A C 1
ATOM 703 O O . LYS A 1 89 ? -2.987 2.874 -10.131 1.00 88.88 89 LYS A O 1
ATOM 708 N N . ARG A 1 90 ? -3.973 4.688 -9.230 1.00 92.00 90 ARG A N 1
ATOM 709 C CA . ARG A 1 90 ? -3.518 5.629 -10.261 1.00 92.00 90 ARG A CA 1
ATOM 710 C C . ARG A 1 90 ? -1.996 5.764 -10.269 1.00 92.00 90 ARG A C 1
ATOM 712 O O . ARG A 1 90 ? -1.395 5.589 -11.320 1.00 92.00 90 ARG A O 1
ATOM 719 N N . ALA A 1 91 ? -1.382 6.028 -9.118 1.00 92.19 91 ALA A N 1
ATOM 720 C CA . ALA A 1 91 ? 0.068 6.199 -9.015 1.00 92.19 91 ALA A CA 1
ATOM 721 C C . ALA A 1 91 ? 0.819 4.925 -9.443 1.00 92.19 91 ALA A C 1
ATOM 723 O O . ALA A 1 91 ? 1.809 4.972 -10.170 1.00 92.19 91 ALA A O 1
ATOM 724 N N . LEU A 1 92 ? 0.284 3.766 -9.059 1.00 89.44 92 LEU A N 1
ATOM 725 C CA . LEU A 1 92 ? 0.780 2.458 -9.468 1.00 89.44 92 LEU A CA 1
ATOM 726 C C . LEU A 1 92 ? 0.661 2.210 -10.975 1.00 89.44 92 LEU A C 1
ATOM 728 O O . LEU A 1 92 ? 1.581 1.638 -11.565 1.00 89.44 92 LEU A O 1
ATOM 732 N N . ALA A 1 93 ? -0.433 2.647 -11.602 1.00 90.31 93 ALA A N 1
ATOM 733 C CA . ALA A 1 93 ? -0.623 2.539 -13.045 1.00 90.31 93 ALA A CA 1
ATOM 734 C C . ALA A 1 93 ? 0.383 3.423 -13.791 1.00 90.31 93 ALA A C 1
ATOM 736 O O . ALA A 1 93 ? 1.098 2.922 -14.652 1.00 90.31 93 ALA A O 1
ATOM 737 N N . VAL A 1 94 ? 0.541 4.684 -13.374 1.00 92.62 94 VAL A N 1
ATOM 738 C CA . VAL A 1 94 ? 1.525 5.615 -13.953 1.00 92.62 94 VAL A CA 1
ATOM 739 C C . VAL A 1 94 ? 2.942 5.053 -13.854 1.00 92.62 94 VAL A C 1
ATOM 741 O O . VAL A 1 94 ? 3.680 5.051 -14.837 1.00 92.62 94 VAL A O 1
ATOM 744 N N . LEU A 1 95 ? 3.336 4.526 -12.692 1.00 91.50 95 LEU A N 1
ATOM 745 C CA . LEU A 1 95 ? 4.643 3.885 -12.548 1.00 91.50 95 LEU A CA 1
ATOM 746 C C . LEU A 1 95 ? 4.797 2.683 -13.493 1.00 91.50 95 LEU A C 1
ATOM 748 O O . LEU A 1 95 ? 5.842 2.529 -14.122 1.00 91.50 95 LEU A O 1
ATOM 752 N N . SER A 1 96 ? 3.759 1.853 -13.617 1.00 91.12 96 SER A N 1
ATOM 753 C CA . SER A 1 96 ? 3.765 0.688 -14.513 1.00 91.12 96 SER A CA 1
ATOM 754 C C . SER A 1 96 ? 3.928 1.097 -15.972 1.00 91.12 96 SER A C 1
ATOM 756 O O . SER A 1 96 ? 4.750 0.519 -16.675 1.00 91.12 96 SER A O 1
ATOM 758 N N . GLU A 1 97 ? 3.199 2.121 -16.413 1.00 93.62 97 GLU A N 1
ATOM 759 C CA . GLU A 1 97 ? 3.297 2.686 -17.762 1.00 93.62 97 GLU A CA 1
ATOM 760 C C . GLU A 1 97 ? 4.707 3.205 -18.052 1.00 93.62 97 GLU A C 1
ATOM 762 O O . GLU A 1 97 ? 5.246 2.974 -19.133 1.00 93.62 97 GLU A O 1
ATOM 767 N N . ARG A 1 98 ? 5.347 3.862 -17.076 1.00 92.25 98 ARG A N 1
ATOM 768 C CA . ARG A 1 98 ? 6.724 4.361 -17.217 1.00 92.25 98 ARG A CA 1
ATOM 769 C C . ARG A 1 98 ? 7.740 3.234 -17.340 1.00 92.25 98 ARG A C 1
ATOM 771 O O . ARG A 1 98 ? 8.669 3.351 -18.136 1.00 92.25 98 ARG A O 1
ATOM 778 N N . ILE A 1 99 ? 7.572 2.151 -16.586 1.00 90.88 99 ILE A N 1
ATOM 779 C CA . ILE A 1 99 ? 8.441 0.974 -16.703 1.00 90.88 99 ILE A CA 1
ATOM 780 C C . ILE A 1 99 ? 8.208 0.279 -18.053 1.00 90.88 99 ILE A C 1
ATOM 782 O O . ILE A 1 99 ? 9.173 -0.050 -18.740 1.00 90.88 99 ILE A O 1
ATOM 786 N N . ASP A 1 100 ? 6.951 0.106 -18.467 1.00 93.50 100 ASP A N 1
ATOM 787 C CA . ASP A 1 100 ? 6.577 -0.558 -19.724 1.00 93.50 100 ASP A CA 1
ATOM 788 C C . ASP A 1 100 ? 7.045 0.224 -20.963 1.00 93.50 100 ASP A C 1
ATOM 790 O O . ASP A 1 100 ? 7.542 -0.364 -21.920 1.00 93.50 100 ASP A O 1
ATOM 794 N N . ALA A 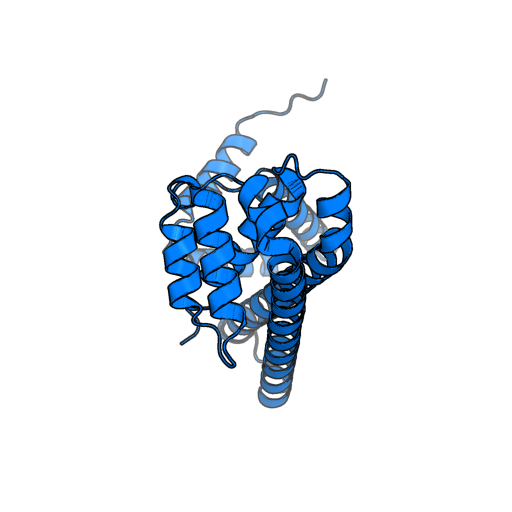1 101 ? 7.003 1.559 -20.927 1.00 94.12 101 ALA A N 1
ATOM 795 C CA . ALA A 1 101 ? 7.536 2.409 -21.997 1.00 94.12 101 ALA A CA 1
ATOM 796 C C . ALA A 1 101 ? 9.048 2.218 -22.231 1.00 94.12 101 ALA A C 1
ATOM 798 O O . ALA A 1 101 ? 9.553 2.499 -23.317 1.00 94.12 101 ALA A O 1
ATOM 799 N N . HIS A 1 102 ? 9.773 1.721 -21.226 1.00 91.88 102 HIS A N 1
ATOM 800 C CA . HIS A 1 102 ? 11.207 1.436 -21.283 1.00 91.88 102 HIS A CA 1
ATOM 801 C C . HIS A 1 102 ? 11.503 -0.042 -20.980 1.00 91.88 102 HIS A C 1
ATOM 803 O O . HIS A 1 102 ? 12.547 -0.367 -20.406 1.00 91.88 102 HIS A O 1
ATOM 809 N N . ARG A 1 103 ? 10.580 -0.935 -21.371 1.00 92.00 103 ARG A N 1
ATOM 810 C CA . ARG A 1 103 ? 10.564 -2.364 -21.024 1.00 92.00 103 ARG A CA 1
ATOM 811 C C . ARG A 1 103 ? 11.906 -3.058 -21.219 1.00 92.00 103 ARG A C 1
ATOM 813 O O . ARG A 1 103 ? 12.380 -3.703 -20.293 1.00 92.00 103 ARG A O 1
ATOM 820 N N . ASP A 1 104 ? 12.511 -2.929 -22.399 1.00 92.38 104 ASP A N 1
ATOM 821 C CA . ASP A 1 104 ? 13.767 -3.620 -22.717 1.00 92.38 104 ASP A CA 1
ATOM 822 C C . ASP A 1 104 ? 14.907 -3.152 -21.806 1.00 92.38 104 ASP A C 1
ATOM 824 O O . ASP A 1 104 ? 15.608 -3.971 -21.221 1.00 92.38 104 ASP A O 1
ATOM 828 N N . SER A 1 105 ? 15.016 -1.842 -21.576 1.00 89.00 105 SER A N 1
ATOM 829 C CA . SER A 1 105 ? 16.036 -1.280 -20.691 1.00 89.00 105 SER A CA 1
ATOM 830 C C . SER A 1 105 ? 15.870 -1.729 -19.237 1.00 89.00 105 SER A C 1
ATOM 832 O O . SER A 1 105 ? 16.864 -1.956 -18.548 1.00 89.00 105 SER A O 1
ATOM 834 N N . PHE A 1 106 ? 14.630 -1.859 -18.753 1.00 86.94 106 PHE A N 1
ATOM 835 C CA . PHE A 1 106 ? 14.368 -2.413 -17.423 1.00 86.94 106 PHE A CA 1
ATOM 836 C C . PHE A 1 106 ? 14.618 -3.922 -17.377 1.00 86.94 106 PHE A C 1
ATOM 838 O O . PHE A 1 106 ? 15.257 -4.387 -16.440 1.00 86.94 106 PHE A O 1
ATOM 845 N N . ARG A 1 107 ? 14.193 -4.687 -18.386 1.00 89.44 107 ARG A N 1
ATOM 846 C CA . ARG A 1 107 ? 14.447 -6.132 -18.469 1.00 89.44 107 ARG A CA 1
ATOM 847 C C . ARG A 1 107 ? 15.940 -6.443 -18.420 1.00 89.44 107 ARG A C 1
ATOM 849 O O . ARG A 1 107 ? 16.342 -7.332 -17.679 1.00 89.44 107 ARG A O 1
ATOM 856 N N . ASP A 1 108 ? 16.748 -5.690 -19.158 1.00 88.50 108 ASP A N 1
ATOM 857 C CA . ASP A 1 108 ? 18.194 -5.912 -19.244 1.00 88.50 108 ASP A CA 1
ATOM 858 C C . ASP A 1 108 ? 18.931 -5.459 -17.969 1.00 88.50 108 ASP A C 1
ATOM 860 O O . ASP A 1 108 ? 20.000 -5.973 -17.639 1.00 88.50 108 ASP A O 1
ATOM 864 N N . ALA A 1 109 ? 18.359 -4.507 -17.224 1.00 84.69 109 ALA A N 1
ATOM 865 C CA . ALA A 1 109 ? 18.921 -4.016 -15.967 1.00 84.69 109 ALA A CA 1
ATOM 866 C C . ALA A 1 109 ? 18.581 -4.891 -14.746 1.00 84.69 109 ALA A C 1
ATOM 868 O O . ALA A 1 109 ? 19.198 -4.726 -13.687 1.00 84.69 109 ALA A O 1
ATOM 869 N N . LEU A 1 110 ? 17.592 -5.780 -14.860 1.00 82.31 110 LEU A N 1
ATOM 870 C CA . LEU A 1 110 ? 17.063 -6.576 -13.755 1.00 82.31 110 LEU A CA 1
ATOM 871 C C . LEU A 1 110 ? 17.413 -8.061 -13.895 1.00 82.31 110 LEU A C 1
ATOM 873 O O . LEU A 1 110 ? 17.725 -8.562 -14.971 1.00 82.31 110 LEU A O 1
ATOM 877 N N . SER A 1 111 ? 17.371 -8.789 -12.774 1.00 83.25 111 SER A N 1
ATOM 878 C CA . SER A 1 111 ? 17.460 -10.251 -12.826 1.00 83.25 111 SER A CA 1
ATOM 879 C C . SER A 1 111 ? 16.212 -10.829 -13.497 1.00 83.25 111 SER A C 1
ATOM 881 O O . SER A 1 111 ? 15.147 -10.208 -13.488 1.00 83.25 111 SER A O 1
ATOM 883 N N . LYS A 1 112 ? 16.317 -12.045 -14.042 1.00 84.19 112 LYS A N 1
ATOM 884 C CA . LYS A 1 112 ? 15.175 -12.726 -14.662 1.00 84.19 112 LYS A CA 1
ATOM 885 C C . LYS A 1 112 ? 14.022 -12.905 -13.672 1.00 84.19 112 LYS A C 1
ATOM 887 O O . LYS A 1 112 ? 12.873 -12.691 -14.048 1.00 84.19 112 LYS A O 1
ATOM 892 N N . GLU A 1 113 ? 14.311 -13.277 -12.424 1.00 81.12 113 GLU A N 1
ATOM 893 C CA . GLU A 1 113 ? 13.272 -13.433 -11.402 1.00 81.12 113 GLU A CA 1
ATOM 894 C C . GLU A 1 113 ? 12.602 -12.101 -11.054 1.00 81.12 113 GLU A C 1
ATOM 896 O O . GLU A 1 113 ? 11.380 -12.045 -10.942 1.00 81.12 113 GLU A O 1
ATOM 901 N N . ASP A 1 114 ? 13.379 -11.023 -10.908 1.00 78.69 114 ASP A N 1
ATOM 902 C CA . ASP A 1 114 ? 12.820 -9.709 -10.580 1.00 78.69 114 ASP A CA 1
ATOM 903 C C . ASP A 1 114 ? 12.005 -9.145 -11.761 1.00 78.69 114 ASP A C 1
ATOM 905 O O . ASP A 1 114 ? 10.924 -8.592 -11.550 1.00 78.69 114 ASP A O 1
ATOM 909 N N . TRP A 1 115 ? 12.468 -9.339 -13.003 1.00 85.88 115 TRP A N 1
ATOM 910 C CA . TRP A 1 115 ? 11.732 -8.929 -14.201 1.00 85.88 115 TRP A CA 1
ATOM 911 C C . TRP A 1 115 ? 10.377 -9.626 -14.312 1.00 85.88 115 TRP A C 1
ATOM 913 O O . TRP A 1 115 ? 9.387 -8.956 -14.573 1.00 85.88 115 TRP A O 1
ATOM 923 N N . LEU A 1 116 ? 10.302 -10.938 -14.061 1.00 84.75 116 LEU A N 1
ATOM 924 C CA . LEU A 1 116 ? 9.036 -11.682 -14.116 1.00 84.75 116 LEU A CA 1
ATOM 925 C C . LEU A 1 116 ? 7.986 -11.120 -13.148 1.00 84.75 116 LEU A C 1
ATOM 927 O O . LEU A 1 116 ? 6.804 -11.056 -13.485 1.00 84.75 116 LEU A O 1
ATOM 931 N N . ILE A 1 117 ? 8.406 -10.680 -11.959 1.00 82.25 117 ILE A N 1
ATOM 932 C CA . ILE A 1 117 ? 7.486 -10.084 -10.985 1.00 82.25 117 ILE A CA 1
ATOM 933 C C . ILE A 1 117 ? 7.014 -8.703 -11.458 1.00 82.25 117 ILE A C 1
ATOM 935 O O . ILE A 1 117 ? 5.821 -8.405 -11.385 1.00 82.25 117 ILE A O 1
ATOM 939 N N . ILE A 1 118 ? 7.930 -7.871 -11.962 1.00 84.50 118 ILE A N 1
ATOM 940 C CA . ILE A 1 118 ? 7.604 -6.542 -12.499 1.00 84.50 118 ILE A CA 1
ATOM 941 C C . ILE A 1 118 ? 6.700 -6.650 -13.731 1.00 84.50 118 ILE A C 1
ATOM 943 O O . ILE A 1 118 ? 5.726 -5.914 -13.844 1.00 84.50 118 ILE A O 1
ATOM 947 N N . GLU A 1 119 ? 6.975 -7.590 -14.626 1.00 88.81 119 GLU A N 1
ATOM 948 C CA . GLU A 1 119 ? 6.181 -7.856 -15.822 1.00 88.81 119 GLU A CA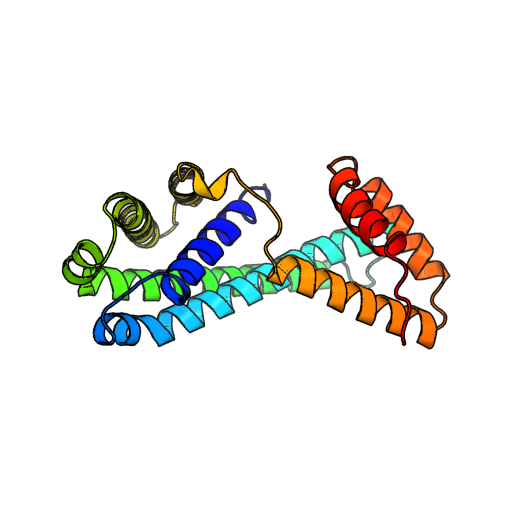 1
ATOM 949 C C . GLU A 1 119 ? 4.764 -8.319 -15.477 1.00 88.81 119 GLU A C 1
ATOM 951 O O . GLU A 1 119 ? 3.798 -7.792 -16.030 1.00 88.81 119 GLU A O 1
ATOM 956 N N . GLY A 1 120 ? 4.624 -9.248 -14.525 1.00 85.69 120 GLY A N 1
ATOM 957 C CA . GLY A 1 120 ? 3.316 -9.667 -14.028 1.00 85.69 120 GLY A CA 1
ATOM 958 C C . GLY A 1 120 ? 2.543 -8.506 -13.400 1.00 85.69 120 GLY A C 1
ATOM 959 O O . GLY A 1 120 ? 1.359 -8.328 -13.670 1.00 85.69 120 GLY A O 1
ATOM 960 N N . TYR A 1 121 ? 3.221 -7.647 -12.642 1.00 84.56 121 TYR A N 1
ATOM 961 C CA . TYR A 1 121 ? 2.617 -6.440 -12.087 1.00 84.56 121 TYR A CA 1
ATOM 962 C C . TYR A 1 121 ? 2.162 -5.446 -13.173 1.00 84.56 121 TYR A C 1
ATOM 964 O O . TYR A 1 121 ? 1.019 -4.993 -13.138 1.00 84.56 121 TYR A O 1
ATOM 972 N N . ILE A 1 122 ? 2.999 -5.160 -14.177 1.00 88.88 122 ILE A N 1
ATOM 973 C CA . ILE A 1 122 ? 2.630 -4.314 -15.327 1.00 88.88 122 ILE A CA 1
ATOM 974 C C . ILE A 1 122 ? 1.402 -4.888 -16.038 1.00 88.88 122 ILE A C 1
ATOM 976 O O . ILE A 1 122 ? 0.493 -4.143 -16.402 1.00 88.88 122 ILE A O 1
ATOM 980 N N . HIS A 1 123 ? 1.360 -6.208 -16.230 1.00 89.94 123 HIS A N 1
ATOM 981 C CA . HIS A 1 123 ? 0.225 -6.881 -16.850 1.00 89.94 123 HIS A CA 1
ATOM 982 C C . HIS A 1 123 ? -1.070 -6.684 -16.051 1.00 89.94 123 HIS A C 1
ATOM 984 O O . HIS A 1 123 ? -2.105 -6.361 -16.633 1.00 89.94 123 HIS A O 1
ATOM 990 N N . GLU A 1 124 ? -1.022 -6.825 -14.726 1.00 87.62 124 GLU A N 1
ATOM 991 C CA . GLU A 1 124 ? -2.195 -6.632 -13.869 1.00 87.62 124 GLU A CA 1
ATOM 992 C C . GLU A 1 124 ? -2.662 -5.177 -13.818 1.00 87.62 124 GLU A C 1
ATOM 994 O O . GLU A 1 124 ? -3.863 -4.912 -13.840 1.00 87.62 124 GLU A O 1
ATOM 999 N N . MET A 1 125 ? -1.735 -4.221 -13.832 1.00 87.56 125 MET A N 1
ATOM 1000 C CA . MET A 1 125 ? -2.069 -2.795 -13.803 1.00 87.56 125 MET A CA 1
ATOM 1001 C C . MET A 1 125 ? -2.677 -2.271 -15.111 1.00 87.56 125 MET A C 1
ATOM 1003 O O . MET A 1 125 ? -3.279 -1.200 -15.102 1.00 87.56 125 MET A O 1
ATOM 1007 N N . LYS A 1 126 ? -2.584 -3.025 -16.216 1.00 86.81 126 LYS A N 1
ATOM 1008 C CA . LYS A 1 126 ? -3.282 -2.721 -17.481 1.00 86.81 126 LYS A CA 1
ATOM 1009 C C . LYS A 1 126 ? -4.774 -3.071 -17.450 1.00 86.81 126 LYS A C 1
ATOM 1011 O O . LYS A 1 126 ? -5.511 -2.657 -18.343 1.00 86.81 126 LYS A O 1
ATOM 1016 N N . LYS A 1 127 ? -5.232 -3.845 -16.462 1.00 85.94 127 LYS A N 1
ATOM 1017 C CA . LYS A 1 127 ? -6.646 -4.214 -16.310 1.00 85.94 127 LYS A CA 1
ATOM 1018 C C . LYS A 1 127 ? -7.414 -3.093 -15.608 1.00 85.94 127 LYS A C 1
ATOM 1020 O O . LYS A 1 127 ? -6.895 -2.446 -14.704 1.00 85.94 127 LYS A O 1
ATOM 1025 N N . GLU A 1 128 ? -8.690 -2.921 -15.957 1.00 77.25 128 GLU A N 1
ATOM 1026 C CA . GLU A 1 128 ? -9.587 -1.969 -15.277 1.00 77.25 128 GLU A CA 1
ATOM 1027 C C . GLU A 1 128 ? -9.678 -2.251 -13.762 1.00 77.25 128 GLU A C 1
ATOM 1029 O O . GLU A 1 128 ? -9.674 -1.345 -12.917 1.00 77.25 128 GLU A O 1
ATOM 1034 N N . THR A 1 129 ? -9.684 -3.538 -13.416 1.00 80.62 129 THR A N 1
ATOM 1035 C CA . THR A 1 129 ? -9.567 -4.050 -12.052 1.00 80.62 129 THR A CA 1
ATOM 1036 C C . THR A 1 129 ? -8.370 -5.000 -11.968 1.00 80.62 129 THR A C 1
ATOM 1038 O O . THR A 1 129 ? -8.488 -6.136 -12.436 1.00 80.62 129 THR A O 1
ATOM 1041 N N . PRO A 1 130 ? -7.237 -4.565 -11.385 1.00 80.31 130 PRO A N 1
ATOM 1042 C CA . PRO A 1 130 ? -6.075 -5.429 -11.184 1.00 80.31 130 PRO A CA 1
ATOM 1043 C C . PRO A 1 130 ? -6.429 -6.665 -10.351 1.00 80.31 130 PRO A C 1
ATOM 1045 O O . PRO A 1 130 ? -7.133 -6.544 -9.341 1.00 80.31 130 PRO A O 1
ATOM 1048 N N . ASP A 1 131 ? -5.930 -7.842 -10.741 1.00 83.25 131 ASP A N 1
ATOM 1049 C CA . ASP A 1 131 ? -6.049 -9.046 -9.918 1.00 83.25 131 ASP A CA 1
ATOM 1050 C C . ASP A 1 131 ? -4.989 -9.016 -8.814 1.00 83.25 131 ASP A C 1
ATOM 1052 O O . ASP A 1 131 ? -3.858 -9.491 -8.943 1.00 83.25 131 ASP A O 1
ATOM 1056 N N . TRP A 1 132 ? -5.376 -8.434 -7.685 1.00 77.25 132 TRP A N 1
ATOM 1057 C CA . TRP A 1 132 ? -4.520 -8.327 -6.512 1.00 77.25 132 TRP A CA 1
ATOM 1058 C C . TRP A 1 132 ? -4.086 -9.669 -5.932 1.00 77.25 132 TRP A C 1
ATOM 1060 O O . TRP A 1 132 ? -2.995 -9.764 -5.367 1.00 77.25 132 TRP A O 1
ATOM 1070 N N . LYS A 1 133 ? -4.910 -10.710 -6.087 1.00 78.06 133 LYS A N 1
ATOM 1071 C CA . LYS A 1 133 ? -4.568 -12.054 -5.627 1.00 78.06 133 LYS A CA 1
ATOM 1072 C C . LYS A 1 133 ? -3.422 -12.609 -6.468 1.00 78.06 133 LYS A C 1
ATOM 1074 O O . LYS A 1 133 ? -2.470 -13.148 -5.910 1.00 78.06 133 LYS A O 1
ATOM 1079 N N . HIS A 1 134 ? -3.467 -12.404 -7.780 1.00 79.56 134 HIS A N 1
ATOM 1080 C CA . HIS A 1 134 ? -2.370 -12.786 -8.661 1.00 79.56 134 HIS A CA 1
ATOM 1081 C C . HIS A 1 134 ? -1.082 -11.997 -8.357 1.00 79.56 134 HIS A C 1
ATOM 1083 O O . HIS A 1 134 ? -0.015 -12.598 -8.220 1.00 79.56 134 HIS A O 1
ATOM 1089 N N . ILE A 1 135 ? -1.170 -10.674 -8.144 1.00 76.44 135 ILE A N 1
ATOM 1090 C CA . ILE A 1 135 ? -0.018 -9.848 -7.713 1.00 76.44 135 ILE A CA 1
ATOM 1091 C C . ILE A 1 135 ? 0.600 -10.413 -6.427 1.00 76.44 135 ILE A C 1
ATOM 1093 O O . ILE A 1 135 ? 1.822 -10.526 -6.301 1.00 76.44 135 ILE A O 1
ATOM 1097 N N . LEU A 1 136 ? -0.243 -10.799 -5.472 1.00 73.38 136 LEU A N 1
ATOM 1098 C CA . LEU A 1 136 ? 0.190 -11.424 -4.232 1.00 73.38 136 LEU A CA 1
ATOM 1099 C C . LEU A 1 136 ? 0.907 -12.749 -4.453 1.00 73.38 136 LEU A C 1
ATOM 1101 O O . LEU A 1 136 ? 1.953 -12.970 -3.848 1.00 73.38 136 LEU A O 1
ATOM 1105 N N . GLU A 1 137 ? 0.361 -13.634 -5.281 1.00 76.94 137 GLU A N 1
ATOM 1106 C CA . GLU A 1 137 ? 0.951 -14.940 -5.588 1.00 76.94 137 GLU A CA 1
ATOM 1107 C C . GLU A 1 137 ? 2.335 -14.784 -6.232 1.00 76.94 137 GLU A C 1
ATOM 1109 O O . GLU A 1 137 ? 3.296 -15.418 -5.785 1.00 76.94 137 GLU A O 1
ATOM 1114 N N . LEU A 1 138 ? 2.479 -13.854 -7.183 1.00 73.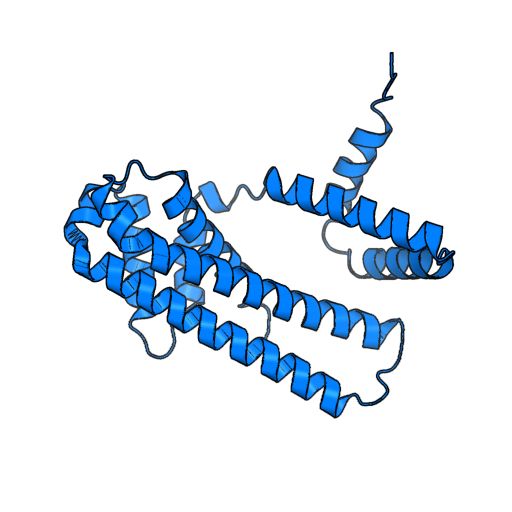00 138 LEU A N 1
ATOM 1115 C CA . LEU A 1 138 ? 3.764 -13.517 -7.802 1.00 73.00 138 LEU A CA 1
ATOM 1116 C C . LEU A 1 138 ? 4.790 -13.069 -6.757 1.00 73.00 138 LEU A C 1
ATOM 1118 O O . LEU A 1 138 ? 5.921 -13.555 -6.738 1.00 73.00 138 LEU A O 1
ATOM 1122 N N . VAL A 1 139 ? 4.395 -12.194 -5.832 1.00 68.88 139 VAL A N 1
ATOM 1123 C CA . VAL A 1 139 ? 5.311 -11.629 -4.829 1.00 68.88 139 VAL A CA 1
ATOM 1124 C C . VAL A 1 139 ? 5.591 -12.598 -3.677 1.00 68.88 139 VAL A C 1
ATOM 1126 O O . VAL A 1 139 ? 6.684 -12.587 -3.115 1.00 68.88 139 VAL A O 1
ATOM 1129 N N . SER A 1 140 ? 4.647 -13.467 -3.326 1.00 67.94 140 SER A N 1
ATOM 1130 C CA . SER A 1 140 ? 4.805 -14.463 -2.256 1.00 67.94 140 SER A CA 1
ATOM 1131 C C . SER A 1 140 ? 5.504 -15.749 -2.714 1.00 67.94 140 SER A C 1
ATOM 1133 O O . SER A 1 140 ? 6.026 -16.501 -1.878 1.00 67.94 140 SER A O 1
ATOM 1135 N N . SER A 1 141 ? 5.596 -15.973 -4.030 1.00 67.88 141 SER A N 1
ATOM 1136 C CA . SER A 1 141 ? 6.472 -16.985 -4.636 1.00 67.88 141 SER A CA 1
ATOM 1137 C C . SER A 1 141 ? 7.962 -16.673 -4.428 1.00 67.88 141 SER A C 1
ATOM 1139 O O . SER A 1 141 ? 8.788 -17.585 -4.345 1.00 67.88 141 SER A O 1
ATOM 1141 N N . ASP A 1 142 ? 8.303 -15.397 -4.231 1.00 66.00 142 ASP A N 1
ATOM 1142 C CA . ASP A 1 142 ? 9.650 -14.967 -3.886 1.00 66.00 142 ASP A CA 1
ATOM 1143 C C . ASP A 1 142 ? 10.027 -15.483 -2.487 1.00 66.00 142 ASP A C 1
ATOM 1145 O O . ASP A 1 142 ? 9.484 -15.070 -1.460 1.00 66.00 142 ASP A O 1
ATOM 1149 N N . SER A 1 143 ? 11.019 -16.373 -2.418 1.00 60.41 143 SER A N 1
ATOM 1150 C CA . SER A 1 143 ? 11.537 -16.919 -1.153 1.00 60.41 143 SER A CA 1
ATOM 1151 C C . SER A 1 143 ? 11.988 -15.840 -0.153 1.00 60.41 143 SER A C 1
ATOM 1153 O O . SER A 1 143 ? 11.995 -16.070 1.062 1.00 60.41 143 SER A O 1
ATOM 1155 N N . ARG A 1 144 ? 12.310 -14.631 -0.634 1.00 62.41 144 ARG A N 1
ATOM 1156 C CA . ARG A 1 144 ? 12.654 -13.463 0.183 1.00 62.41 144 ARG A CA 1
ATOM 1157 C C . ARG A 1 144 ? 11.420 -12.867 0.893 1.00 62.41 144 ARG A C 1
ATOM 1159 O O . ARG A 1 144 ? 11.607 -12.075 1.819 1.00 62.41 144 ARG A O 1
ATOM 1166 N N . TYR A 1 145 ? 10.192 -13.197 0.482 1.00 56.97 145 TYR A N 1
ATOM 1167 C CA . TYR A 1 145 ? 8.925 -12.823 1.133 1.00 56.97 145 TYR A CA 1
ATOM 1168 C C . TYR A 1 145 ? 8.662 -13.659 2.393 1.00 56.97 145 TYR A C 1
ATOM 1170 O O . TYR A 1 145 ? 8.270 -13.118 3.422 1.00 56.97 145 TYR A O 1
ATOM 1178 N N . ARG A 1 146 ? 8.979 -14.963 2.361 1.00 51.91 146 ARG A N 1
ATOM 1179 C CA . ARG A 1 146 ? 8.683 -15.914 3.457 1.00 51.91 146 ARG A CA 1
ATOM 1180 C C . ARG A 1 146 ? 9.487 -15.692 4.744 1.00 51.91 146 ARG A C 1
ATOM 1182 O O . ARG A 1 146 ? 9.152 -16.256 5.780 1.00 51.91 146 ARG A O 1
ATOM 1189 N N . LYS A 1 147 ? 10.544 -14.874 4.711 1.00 50.22 147 LYS A N 1
ATOM 1190 C CA . LYS A 1 147 ? 11.315 -14.475 5.901 1.00 50.22 147 LYS A CA 1
ATOM 1191 C C . LYS A 1 147 ? 10.831 -13.118 6.417 1.00 50.22 147 LYS A C 1
ATOM 1193 O O . LYS A 1 147 ? 11.582 -12.145 6.409 1.00 50.22 147 LYS A O 1
ATOM 1198 N N . THR A 1 148 ? 9.587 -13.040 6.876 1.00 48.34 148 THR A N 1
ATOM 1199 C CA . THR A 1 148 ? 9.042 -11.863 7.569 1.00 48.34 148 THR A CA 1
ATOM 1200 C C . THR A 1 148 ? 9.669 -11.729 8.958 1.00 48.34 148 THR A C 1
ATOM 1202 O O . THR A 1 148 ? 9.112 -12.116 9.980 1.00 48.34 148 THR A O 1
ATOM 1205 N N . ARG A 1 149 ? 10.881 -11.171 9.012 1.00 53.59 149 ARG A N 1
ATOM 1206 C CA . ARG A 1 149 ? 11.363 -10.464 10.203 1.00 53.59 149 ARG A CA 1
ATOM 1207 C C . ARG A 1 149 ? 11.032 -8.992 10.029 1.00 53.59 149 ARG A C 1
ATOM 1209 O O . ARG A 1 149 ? 11.190 -8.465 8.931 1.00 53.59 149 ARG A O 1
ATOM 1216 N N . MET A 1 150 ? 10.608 -8.343 11.112 1.00 55.44 150 MET A N 1
ATOM 1217 C CA . MET A 1 150 ? 10.453 -6.891 11.136 1.00 55.44 150 MET A CA 1
ATOM 1218 C C . MET A 1 150 ? 11.728 -6.226 10.609 1.00 55.44 150 MET A C 1
ATOM 1220 O O . MET A 1 150 ? 12.838 -6.576 11.027 1.00 55.44 150 MET A O 1
ATOM 1224 N N . SER A 1 151 ? 11.577 -5.287 9.680 1.00 64.12 151 SER A N 1
ATOM 1225 C CA . SER A 1 151 ? 12.690 -4.493 9.174 1.00 64.12 151 SER A CA 1
ATOM 1226 C C . SER A 1 151 ? 13.239 -3.585 10.280 1.00 64.12 151 SER A C 1
ATOM 1228 O O . SER A 1 151 ? 12.548 -3.269 11.249 1.00 64.12 151 SER A O 1
ATOM 1230 N N . LYS A 1 152 ? 14.486 -3.116 10.134 1.00 68.06 152 LYS A N 1
ATOM 1231 C CA . LYS A 1 152 ? 15.075 -2.147 11.075 1.00 68.06 152 LYS A CA 1
ATOM 1232 C C . LYS A 1 152 ? 14.196 -0.896 11.213 1.00 68.06 152 LYS A C 1
ATOM 1234 O O . LYS A 1 152 ? 13.994 -0.427 12.324 1.00 68.06 152 LYS A O 1
ATOM 1239 N N . SER A 1 153 ? 13.643 -0.398 10.108 1.00 65.62 153 SER A N 1
ATOM 1240 C CA . SER A 1 153 ? 12.744 0.761 10.110 1.00 65.62 153 SER A CA 1
ATOM 1241 C C . SER A 1 153 ? 11.433 0.484 10.843 1.00 65.62 153 SER A C 1
ATOM 1243 O O . SER A 1 153 ? 10.976 1.341 11.584 1.00 65.62 153 SER A O 1
ATOM 1245 N N . GLN A 1 154 ? 10.864 -0.719 10.710 1.00 61.97 154 GLN A N 1
ATOM 1246 C CA . GLN A 1 154 ? 9.671 -1.113 11.472 1.00 61.97 154 GLN A CA 1
ATOM 1247 C C . GLN A 1 154 ? 9.953 -1.187 12.976 1.00 61.97 154 GLN A C 1
ATOM 1249 O O . GLN A 1 154 ? 9.126 -0.763 13.776 1.00 61.97 154 GLN A O 1
ATOM 1254 N N . VAL A 1 155 ? 11.127 -1.698 13.367 1.00 67.50 155 VAL A N 1
ATOM 1255 C CA . VAL A 1 155 ? 11.562 -1.701 14.773 1.00 67.50 155 VAL A CA 1
ATOM 1256 C C . VAL A 1 155 ? 11.703 -0.270 15.297 1.00 67.50 155 VAL A C 1
ATOM 1258 O O . VAL A 1 155 ? 11.142 0.034 16.341 1.00 67.50 155 VAL A O 1
ATOM 1261 N N . ILE A 1 156 ? 12.385 0.611 14.556 1.00 70.56 156 ILE A N 1
ATOM 1262 C CA . ILE A 1 156 ? 12.549 2.027 14.930 1.00 70.56 156 ILE A CA 1
ATOM 1263 C C . ILE A 1 156 ? 11.189 2.716 15.062 1.00 70.56 156 ILE A C 1
ATOM 1265 O O . ILE A 1 156 ? 10.948 3.376 16.062 1.00 70.56 156 ILE A O 1
ATOM 1269 N N . PHE A 1 157 ? 10.288 2.529 14.095 1.00 70.00 157 PHE A N 1
ATOM 1270 C CA . PHE A 1 157 ? 8.949 3.114 14.136 1.00 70.00 157 PHE A CA 1
ATOM 1271 C C . PHE A 1 157 ? 8.188 2.715 15.405 1.00 70.00 157 PHE A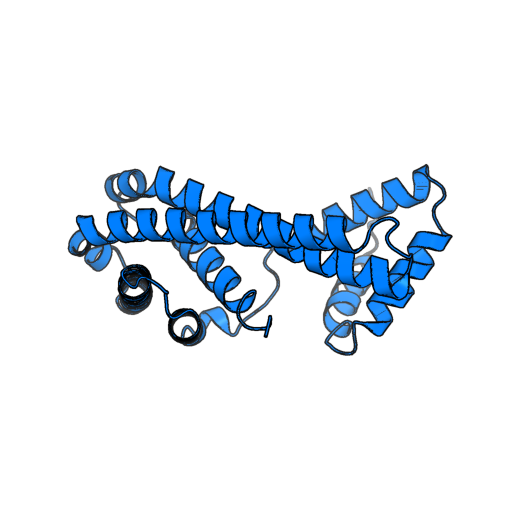 C 1
ATOM 1273 O O . PHE A 1 157 ? 7.658 3.577 16.094 1.00 70.00 157 PHE A O 1
ATOM 1280 N N . ILE A 1 158 ? 8.182 1.426 15.759 1.00 68.00 158 ILE A N 1
ATOM 1281 C CA . ILE A 1 158 ? 7.510 0.949 16.977 1.00 68.00 158 ILE A CA 1
ATOM 1282 C C . ILE A 1 158 ? 8.171 1.505 18.237 1.00 68.00 158 ILE A C 1
ATOM 1284 O O . ILE A 1 158 ? 7.483 1.806 19.206 1.00 68.00 158 ILE A O 1
ATOM 1288 N N . GLU A 1 159 ? 9.496 1.626 18.255 1.00 67.50 159 GLU A N 1
ATOM 1289 C CA . GLU A 1 159 ? 10.210 2.231 19.380 1.00 67.50 159 GLU A CA 1
ATOM 1290 C C . GLU A 1 159 ? 9.826 3.701 19.567 1.00 67.50 159 GLU A C 1
ATOM 1292 O O . GLU A 1 159 ? 9.507 4.085 20.688 1.00 67.50 159 GLU A O 1
ATOM 1297 N N . MET A 1 160 ? 9.782 4.479 18.482 1.00 72.62 160 MET A N 1
ATOM 1298 C CA . MET A 1 160 ? 9.378 5.888 18.514 1.00 72.62 160 MET A CA 1
ATOM 1299 C C . MET A 1 160 ? 7.910 6.046 18.894 1.00 72.62 160 MET A C 1
ATOM 1301 O O . MET A 1 160 ? 7.602 6.783 19.819 1.00 72.62 160 MET A O 1
ATOM 1305 N N . LEU A 1 161 ? 7.008 5.277 18.282 1.00 72.25 161 LEU A N 1
ATOM 1306 C CA . LEU A 1 161 ? 5.587 5.323 18.624 1.00 72.25 161 LEU A CA 1
ATOM 1307 C C . LEU A 1 161 ? 5.340 4.993 20.104 1.00 72.25 161 LEU A C 1
ATOM 1309 O O . LEU A 1 161 ? 4.536 5.649 20.754 1.00 72.25 161 LEU A O 1
ATOM 1313 N N . ASN A 1 162 ? 6.032 3.991 20.657 1.00 67.94 162 ASN A N 1
ATOM 1314 C CA . ASN A 1 162 ? 5.903 3.658 22.077 1.00 67.94 162 ASN A CA 1
ATOM 1315 C C . ASN A 1 162 ? 6.418 4.774 22.991 1.00 67.94 162 ASN A C 1
ATOM 1317 O O . ASN A 1 162 ? 5.872 4.948 24.077 1.00 67.94 162 ASN A O 1
ATOM 1321 N N . GLN A 1 163 ? 7.477 5.475 22.585 1.00 73.88 163 GLN A N 1
ATOM 1322 C CA . GLN A 1 163 ? 8.011 6.600 23.342 1.00 73.88 163 GLN A CA 1
ATOM 1323 C C . GLN A 1 163 ? 7.014 7.764 23.358 1.00 73.88 163 GLN A C 1
ATOM 1325 O O . GLN A 1 163 ? 6.630 8.197 24.437 1.00 73.88 163 GLN A O 1
ATOM 1330 N N . GLU A 1 164 ? 6.523 8.178 22.190 1.00 75.94 164 GLU A N 1
ATOM 1331 C CA . GLU A 1 164 ? 5.533 9.256 22.054 1.00 75.94 164 GLU A CA 1
ATOM 1332 C C . GLU A 1 164 ? 4.247 8.950 22.839 1.00 75.94 164 GLU A C 1
ATOM 1334 O O . GLU A 1 164 ? 3.714 9.796 23.551 1.00 75.94 164 GLU A O 1
ATOM 1339 N N . LEU A 1 165 ? 3.762 7.703 22.778 1.00 73.75 165 LEU A N 1
ATOM 1340 C CA . LEU A 1 165 ? 2.592 7.285 23.554 1.00 73.75 165 LEU A CA 1
ATOM 1341 C C . LEU A 1 165 ? 2.861 7.298 25.062 1.00 73.75 165 LEU A C 1
ATOM 1343 O O . LEU A 1 165 ? 1.976 7.674 25.826 1.00 73.75 165 LEU A O 1
ATOM 1347 N N . TYR A 1 166 ? 4.052 6.881 25.499 1.00 73.06 166 TYR A N 1
ATOM 1348 C CA . TYR A 1 166 ? 4.425 6.921 26.912 1.00 73.06 166 TYR A CA 1
ATOM 1349 C C . TYR A 1 166 ? 4.458 8.361 27.430 1.00 73.06 166 TYR A C 1
ATOM 1351 O O . TYR A 1 166 ? 3.829 8.642 28.450 1.00 73.06 166 TYR A O 1
ATOM 1359 N N . GLU A 1 167 ? 5.133 9.258 26.709 1.00 76.69 167 GLU A N 1
ATOM 1360 C CA . GLU A 1 167 ? 5.231 10.684 27.038 1.00 76.69 167 GLU A CA 1
ATOM 1361 C C . GLU A 1 167 ? 3.833 11.307 27.139 1.00 76.69 167 GLU A C 1
ATOM 1363 O O . GLU A 1 167 ? 3.466 11.791 28.209 1.00 76.69 167 GLU A O 1
ATOM 1368 N N . PHE A 1 168 ? 2.992 11.129 26.116 1.00 74.44 168 PHE A N 1
ATOM 1369 C CA . PHE A 1 168 ? 1.602 11.595 26.125 1.00 74.44 168 PHE A CA 1
ATOM 1370 C C . PHE A 1 168 ? 0.790 11.062 27.319 1.00 74.44 168 PHE A C 1
ATOM 1372 O O . PHE A 1 168 ? 0.111 11.820 28.008 1.00 74.44 168 PHE A O 1
ATOM 1379 N N . THR A 1 169 ? 0.850 9.753 27.603 1.00 75.81 169 THR A N 1
ATOM 1380 C CA . THR A 1 169 ? 0.072 9.177 28.718 1.00 75.81 169 THR A CA 1
ATOM 1381 C C . THR A 1 169 ? 0.531 9.661 30.089 1.00 75.81 169 THR A C 1
ATOM 1383 O O . THR A 1 169 ? -0.292 9.746 31.002 1.00 75.81 169 THR A O 1
ATOM 1386 N N . HIS A 1 170 ? 1.822 9.963 30.243 1.00 75.50 170 HIS A N 1
ATOM 1387 C CA . HIS A 1 170 ? 2.384 10.437 31.500 1.00 75.50 170 HIS A CA 1
ATOM 1388 C C . HIS A 1 170 ? 2.075 11.918 31.732 1.00 75.50 170 HIS A C 1
ATOM 1390 O O . HIS A 1 170 ? 1.649 12.274 32.830 1.00 75.50 170 HIS A O 1
ATOM 1396 N N . GLU A 1 171 ? 2.234 12.753 30.702 1.00 79.50 171 GLU A N 1
ATOM 1397 C CA . GLU A 1 171 ? 1.930 14.189 30.751 1.00 79.50 171 GLU A CA 1
ATOM 1398 C C . GLU A 1 171 ? 0.451 14.448 31.051 1.00 79.50 171 GLU A C 1
ATOM 1400 O O . GLU A 1 171 ? 0.124 15.265 31.910 1.00 79.50 171 GLU A O 1
ATOM 1405 N N . GLU A 1 172 ? -0.443 13.683 30.425 1.00 81.56 172 GLU A N 1
ATOM 1406 C CA . GLU A 1 172 ? -1.894 13.858 30.559 1.00 81.56 172 GLU A CA 1
ATOM 1407 C C . GLU A 1 172 ? -2.513 13.013 31.696 1.00 81.56 172 GLU A C 1
ATOM 1409 O O . GLU A 1 172 ? -3.732 12.968 31.862 1.00 81.56 172 GLU A O 1
ATOM 1414 N N . ASN A 1 173 ? -1.690 12.316 32.494 1.00 76.75 173 ASN A N 1
ATOM 1415 C CA . ASN A 1 173 ? -2.110 11.436 33.597 1.00 76.75 173 ASN A CA 1
ATOM 1416 C C . ASN A 1 173 ? -3.161 10.370 33.193 1.00 76.75 173 ASN A C 1
ATOM 1418 O O . ASN A 1 173 ? -4.068 10.023 33.954 1.00 76.75 173 ASN A O 1
ATOM 1422 N N . LEU A 1 174 ? -3.027 9.803 31.991 1.00 76.44 174 LEU A N 1
ATOM 1423 C CA . LEU A 1 174 ? -3.985 8.874 31.373 1.00 76.44 174 LEU A CA 1
ATOM 1424 C C . LEU A 1 174 ? -3.696 7.397 31.707 1.00 76.44 174 LEU A C 1
ATOM 1426 O O . LEU A 1 174 ? -3.832 6.510 30.861 1.00 76.44 174 LEU A O 1
ATOM 1430 N N . ASN A 1 175 ? -3.316 7.098 32.951 1.00 72.25 175 ASN A N 1
ATOM 1431 C CA . ASN A 1 175 ? -2.924 5.743 33.384 1.00 72.25 175 ASN A CA 1
ATOM 1432 C C . ASN A 1 175 ? -4.037 4.686 33.176 1.00 72.25 175 ASN A C 1
ATOM 1434 O O . ASN A 1 175 ? -3.775 3.503 32.923 1.00 72.25 175 ASN A O 1
ATOM 1438 N N . GLU A 1 176 ? -5.302 5.106 33.235 1.00 67.12 176 GLU A N 1
ATOM 1439 C CA . GLU A 1 176 ? -6.461 4.247 32.963 1.00 67.12 176 GLU A CA 1
ATOM 1440 C C . GLU A 1 176 ? -6.582 3.889 31.472 1.00 67.12 176 GLU A C 1
ATOM 1442 O O . GLU A 1 176 ? -6.895 2.743 31.130 1.00 67.12 176 GLU A O 1
ATOM 1447 N N . LEU A 1 177 ? -6.242 4.824 30.577 1.00 66.25 177 LEU A N 1
ATOM 1448 C CA . LEU A 1 177 ? -6.207 4.600 29.131 1.00 66.25 177 LEU A CA 1
ATOM 1449 C C . LEU A 1 177 ? -5.111 3.593 28.762 1.00 66.25 177 LEU A C 1
ATOM 1451 O O . LEU A 1 177 ? -5.347 2.690 27.960 1.00 66.25 177 LEU A O 1
ATOM 1455 N N . GLU A 1 178 ? -3.935 3.686 29.391 1.00 65.75 178 GLU A N 1
ATOM 1456 C CA . GLU A 1 178 ? -2.846 2.719 29.200 1.00 65.75 178 GLU A CA 1
ATOM 1457 C C . GLU A 1 178 ? -3.295 1.293 29.580 1.00 65.75 178 GLU A C 1
ATOM 1459 O O . GLU A 1 178 ? -3.009 0.317 28.876 1.00 65.75 178 GLU A O 1
ATOM 1464 N N . THR A 1 179 ? -4.056 1.167 30.669 1.00 69.00 179 THR A N 1
ATOM 1465 C CA . THR A 1 179 ? -4.606 -0.112 31.144 1.00 69.00 179 THR A CA 1
ATOM 1466 C C . THR A 1 179 ? -5.651 -0.677 30.175 1.00 69.00 179 THR A C 1
ATOM 1468 O O . THR A 1 179 ? -5.603 -1.865 29.832 1.00 69.00 179 THR A O 1
ATOM 1471 N N . LEU A 1 180 ? -6.558 0.165 29.671 1.00 65.12 180 LEU A N 1
ATOM 1472 C CA . LEU A 1 180 ? -7.564 -0.202 28.667 1.00 65.12 180 LEU A CA 1
ATOM 1473 C C . LEU A 1 180 ? -6.935 -0.623 27.332 1.00 65.12 180 LEU A C 1
ATOM 1475 O O . LEU A 1 180 ? -7.338 -1.640 26.758 1.00 65.12 180 LEU A O 1
ATOM 1479 N N . LEU A 1 181 ? -5.910 0.094 26.862 1.00 64.44 181 LEU A N 1
ATOM 1480 C CA . LEU A 1 181 ? -5.175 -0.241 25.639 1.00 64.44 181 LEU A CA 1
ATOM 1481 C C . LEU A 1 181 ? -4.450 -1.582 25.775 1.00 64.44 181 LEU A C 1
ATOM 1483 O O . LEU A 1 181 ? -4.583 -2.439 24.901 1.00 64.44 181 LEU A O 1
ATOM 1487 N N . LYS A 1 182 ? -3.754 -1.823 26.895 1.00 67.38 182 LYS A N 1
ATOM 1488 C CA . LYS A 1 182 ? -3.100 -3.117 27.175 1.00 67.38 182 LYS A CA 1
ATOM 1489 C C . LYS A 1 182 ? -4.099 -4.272 27.176 1.00 67.38 182 LYS A C 1
ATOM 1491 O O . LYS A 1 182 ? -3.835 -5.308 26.564 1.00 67.38 182 LYS A O 1
ATOM 1496 N N . LYS A 1 183 ? -5.259 -4.096 27.817 1.00 66.75 183 LYS A N 1
ATOM 1497 C CA . LYS A 1 183 ? -6.328 -5.106 27.858 1.00 66.75 183 LYS A CA 1
ATOM 1498 C C . LYS A 1 183 ? -6.895 -5.384 26.462 1.00 66.75 183 LYS A C 1
ATOM 1500 O O . LYS A 1 183 ? -6.988 -6.545 26.059 1.00 66.75 183 LYS A O 1
ATOM 1505 N N . THR A 1 184 ? -7.186 -4.337 25.695 1.00 58.59 184 THR A N 1
ATOM 1506 C CA . THR A 1 184 ? -7.711 -4.441 24.324 1.00 58.59 184 THR A CA 1
ATOM 1507 C C . THR A 1 184 ? -6.718 -5.156 23.404 1.00 58.59 184 THR A C 1
ATOM 1509 O O . THR A 1 184 ? -7.070 -6.143 22.758 1.00 58.59 184 THR A O 1
ATOM 1512 N N . LEU A 1 185 ? -5.440 -4.764 23.436 1.00 59.69 185 LEU A N 1
ATOM 1513 C CA . LEU A 1 185 ? -4.372 -5.412 22.667 1.00 59.69 185 LEU A CA 1
ATOM 1514 C C . LEU A 1 185 ? -4.176 -6.882 23.061 1.00 59.69 185 LEU A C 1
ATOM 1516 O O . LEU A 1 185 ? -4.002 -7.723 22.182 1.00 59.69 185 LEU A O 1
ATOM 1520 N N . SER A 1 186 ? -4.258 -7.209 24.357 1.00 60.78 186 SER A N 1
ATOM 1521 C CA . SER A 1 186 ? -4.134 -8.591 24.845 1.00 60.78 186 SER A CA 1
ATOM 1522 C C . SER A 1 186 ? -5.276 -9.508 24.397 1.00 60.78 186 SER A C 1
ATOM 1524 O O . SER A 1 186 ? -5.070 -10.708 24.221 1.00 60.78 186 SER A O 1
ATOM 1526 N N . THR A 1 187 ? -6.465 -8.947 24.164 1.00 55.47 187 THR A N 1
ATOM 1527 C CA . THR A 1 187 ? -7.635 -9.705 23.695 1.00 55.47 187 THR A CA 1
ATOM 1528 C C . THR A 1 187 ? -7.595 -9.910 22.179 1.00 55.47 187 THR A C 1
ATOM 1530 O O . THR A 1 187 ? -7.998 -10.958 21.681 1.00 55.47 187 THR A O 1
ATOM 1533 N N . ILE A 1 188 ? -7.047 -8.941 21.440 1.00 49.41 188 ILE A N 1
ATOM 1534 C CA . ILE A 1 188 ? -6.808 -9.040 19.991 1.00 49.41 188 ILE A CA 1
ATOM 1535 C C . ILE A 1 188 ? -5.696 -10.061 19.685 1.00 49.41 188 ILE A C 1
ATOM 1537 O O . ILE A 1 188 ? -5.703 -10.720 18.646 1.00 49.41 188 ILE A O 1
ATOM 1541 N N . SER A 1 189 ? -4.751 -10.256 20.602 1.00 43.16 189 SER A N 1
ATOM 1542 C CA . SER A 1 189 ? -3.614 -11.149 20.410 1.00 43.16 189 SER A CA 1
ATOM 1543 C C . SER A 1 189 ? -3.847 -12.588 20.882 1.00 43.16 189 SER A C 1
ATOM 1545 O O . SER A 1 189 ? -3.162 -13.086 21.779 1.00 43.16 189 SER A O 1
ATOM 1547 N N . SER A 1 190 ? -4.747 -13.309 20.221 1.00 43.25 190 SER A N 1
ATOM 1548 C CA . SER A 1 190 ? -4.584 -14.766 20.080 1.00 43.25 190 SER A CA 1
ATOM 1549 C C . SER A 1 190 ? -3.581 -15.123 18.966 1.00 43.25 190 SER A C 1
ATOM 1551 O O . SER A 1 190 ? -3.171 -16.276 18.849 1.00 43.25 190 SER A O 1
ATOM 1553 N N . VAL A 1 191 ? -3.096 -14.123 18.214 1.00 42.53 191 VAL A N 1
ATOM 1554 C CA . VAL A 1 191 ? -2.029 -14.248 17.212 1.00 42.53 191 VAL A CA 1
ATOM 1555 C C . VAL A 1 191 ? -0.795 -13.438 17.651 1.00 42.53 191 VAL A C 1
ATOM 1557 O O . VAL A 1 191 ? -0.770 -12.212 17.620 1.00 42.53 191 VAL A O 1
ATOM 1560 N N . ASP A 1 192 ? 0.222 -14.166 18.118 1.00 46.22 192 ASP A N 1
ATOM 1561 C CA . ASP A 1 192 ? 1.647 -13.803 18.221 1.00 46.22 192 ASP A CA 1
ATOM 1562 C C . ASP A 1 192 ? 2.114 -12.548 19.001 1.00 46.22 192 ASP A C 1
ATOM 1564 O O . ASP A 1 192 ? 3.173 -11.976 18.722 1.00 46.22 192 ASP A O 1
ATOM 1568 N N . LEU A 1 193 ? 1.486 -12.236 20.144 1.00 40.72 193 LEU A N 1
ATOM 1569 C CA . LEU A 1 193 ? 2.115 -11.383 21.181 1.00 40.72 193 LEU A CA 1
ATOM 1570 C C . LEU A 1 193 ? 3.452 -11.943 21.715 1.00 40.72 193 LEU A C 1
ATOM 1572 O O . LEU A 1 193 ? 4.244 -11.215 22.316 1.00 40.72 193 LEU A O 1
ATOM 1576 N N . LYS A 1 194 ? 3.738 -13.235 21.499 1.00 40.91 194 LYS A N 1
ATOM 1577 C CA . LYS A 1 194 ? 4.989 -13.882 21.926 1.00 40.91 194 LYS A CA 1
ATOM 1578 C C . LYS A 1 194 ? 6.219 -13.256 21.271 1.00 40.91 194 LYS A C 1
ATOM 1580 O O . LYS A 1 194 ? 7.255 -13.160 21.927 1.00 40.91 194 LYS A O 1
ATOM 1585 N N . CYS A 1 195 ? 6.128 -12.815 20.016 1.00 40.38 195 CYS A N 1
ATOM 1586 C CA . CYS A 1 195 ? 7.277 -12.254 19.305 1.00 40.38 195 CYS A CA 1
ATOM 1587 C C . CYS A 1 195 ? 7.576 -10.813 19.761 1.00 40.38 195 CYS A C 1
ATOM 1589 O O . CYS A 1 195 ? 8.734 -10.472 20.013 1.00 40.38 195 CYS A O 1
ATOM 1591 N N . LEU A 1 196 ? 6.526 -10.014 19.982 1.00 40.16 196 LEU A N 1
ATOM 1592 C CA . LEU A 1 196 ? 6.614 -8.636 20.481 1.00 40.16 196 LEU A CA 1
ATOM 1593 C C . LEU A 1 196 ? 7.095 -8.591 21.941 1.00 40.16 196 LEU A C 1
ATOM 1595 O O . LEU A 1 196 ? 8.056 -7.885 22.254 1.00 40.16 196 LEU A O 1
ATOM 1599 N N . ASN A 1 197 ? 6.545 -9.446 22.812 1.00 44.16 197 ASN A N 1
ATOM 1600 C CA . ASN A 1 197 ? 6.999 -9.565 24.202 1.00 44.16 197 ASN A CA 1
ATOM 1601 C C . ASN A 1 197 ? 8.446 -10.060 24.312 1.00 44.16 197 ASN A C 1
ATOM 1603 O O . ASN A 1 197 ? 9.189 -9.609 25.183 1.00 44.16 197 ASN A O 1
ATOM 1607 N N . LYS A 1 198 ? 8.900 -10.950 23.420 1.00 46.22 198 LYS A N 1
ATOM 1608 C CA . LYS A 1 198 ? 10.292 -11.430 23.420 1.00 46.22 198 LYS A CA 1
ATOM 1609 C C . LYS A 1 198 ? 11.280 -10.336 22.997 1.00 46.22 198 LYS A C 1
ATOM 1611 O O . LYS A 1 198 ? 12.384 -10.291 23.542 1.00 46.22 198 LYS A O 1
ATOM 1616 N N . CYS A 1 199 ? 10.886 -9.442 22.086 1.00 44.56 199 CYS A N 1
ATOM 1617 C CA . CYS A 1 199 ? 11.675 -8.265 21.710 1.00 44.56 199 CYS A CA 1
ATOM 1618 C C . CYS A 1 199 ? 11.713 -7.210 22.829 1.00 44.56 199 CYS A C 1
ATOM 1620 O O . CYS A 1 199 ? 12.799 -6.753 23.192 1.00 44.56 199 CYS A O 1
ATOM 1622 N N . LEU A 1 200 ? 10.570 -6.900 23.451 1.00 42.75 200 LEU A N 1
ATOM 1623 C CA . LEU A 1 200 ? 10.487 -5.937 24.559 1.00 42.75 200 LEU A CA 1
ATOM 1624 C C . LEU A 1 200 ? 11.226 -6.427 25.821 1.00 42.75 200 LEU A C 1
ATOM 1626 O O . LEU A 1 200 ? 11.961 -5.666 26.457 1.00 42.75 200 LEU A O 1
ATOM 1630 N N . HIS A 1 201 ? 11.135 -7.720 26.157 1.00 45.69 201 HIS A N 1
ATOM 1631 C CA . HIS A 1 201 ? 11.837 -8.287 27.317 1.00 45.69 201 HIS A CA 1
ATOM 1632 C C . HIS A 1 201 ? 13.349 -8.436 27.125 1.00 45.69 201 HIS A C 1
ATOM 1634 O O . HIS A 1 201 ? 14.089 -8.328 28.106 1.00 45.69 201 HIS A O 1
ATOM 1640 N N . LYS A 1 202 ? 13.839 -8.652 25.895 1.00 44.91 202 LYS A N 1
ATOM 1641 C CA . LYS A 1 202 ? 15.289 -8.683 25.634 1.00 44.91 202 LYS A CA 1
ATOM 1642 C C . LYS A 1 202 ? 15.945 -7.326 25.886 1.00 44.91 202 LYS A C 1
ATOM 1644 O O . LYS A 1 202 ? 17.067 -7.297 26.382 1.00 44.91 202 LYS A O 1
ATOM 1649 N N . ARG A 1 203 ? 15.245 -6.220 25.609 1.00 41.97 203 ARG A N 1
ATOM 1650 C CA . ARG A 1 203 ? 15.770 -4.862 25.821 1.00 41.97 203 ARG A CA 1
ATOM 1651 C C . ARG A 1 203 ? 15.766 -4.447 27.295 1.00 41.97 203 ARG A C 1
ATOM 1653 O O . ARG A 1 203 ? 16.759 -3.904 27.757 1.00 41.97 203 ARG A O 1
ATOM 1660 N N . ARG A 1 204 ? 14.733 -4.808 28.071 1.00 43.59 204 ARG A N 1
ATOM 1661 C CA . ARG A 1 204 ? 14.681 -4.530 29.527 1.00 43.59 204 ARG A CA 1
ATOM 1662 C C . ARG A 1 204 ? 15.727 -5.286 30.362 1.00 43.59 204 ARG A C 1
ATOM 1664 O O . ARG A 1 204 ? 16.040 -4.852 31.464 1.00 43.59 204 ARG A O 1
ATOM 1671 N N . ARG A 1 205 ? 16.283 -6.403 29.869 1.00 43.78 205 ARG A N 1
ATOM 1672 C CA . ARG A 1 205 ? 17.359 -7.150 30.562 1.00 43.78 205 ARG A CA 1
ATOM 1673 C C . ARG A 1 205 ? 18.772 -6.668 30.215 1.00 43.78 205 ARG A C 1
ATOM 1675 O O . ARG A 1 205 ? 19.714 -7.010 30.926 1.00 43.78 205 ARG A O 1
ATOM 1682 N N . GLY A 1 206 ? 18.929 -5.860 29.168 1.00 41.84 206 GLY A N 1
ATOM 1683 C CA . GLY A 1 206 ? 20.178 -5.169 28.865 1.00 41.84 206 GLY A CA 1
ATOM 1684 C C . GLY A 1 206 ? 20.255 -3.874 29.661 1.00 41.84 206 GLY A C 1
ATOM 1685 O O . GLY A 1 206 ? 19.854 -2.830 29.160 1.00 41.84 206 GLY A O 1
ATOM 1686 N N . LYS A 1 207 ? 20.738 -3.950 30.908 1.00 36.97 207 LYS A N 1
ATOM 1687 C CA . LYS A 1 207 ? 21.073 -2.783 31.736 1.00 36.97 207 LYS A CA 1
ATOM 1688 C C . LYS A 1 207 ? 21.896 -1.787 30.909 1.00 36.97 207 LYS A C 1
ATOM 1690 O O . LYS A 1 207 ? 23.070 -2.040 30.645 1.00 36.97 207 LYS A O 1
ATOM 1695 N N . TRP A 1 208 ? 21.299 -0.655 30.549 1.00 34.09 208 TRP A N 1
ATOM 1696 C CA . TRP A 1 208 ? 22.056 0.536 30.192 1.00 34.09 208 TRP A CA 1
ATOM 1697 C C . TRP A 1 208 ? 22.743 1.022 31.468 1.00 34.09 208 TRP A C 1
ATOM 1699 O O . TRP A 1 208 ? 22.118 1.611 32.345 1.00 34.09 208 TRP A O 1
ATOM 1709 N N . LYS A 1 209 ? 24.030 0.700 31.608 1.00 30.25 209 LYS A N 1
ATOM 1710 C CA . LYS A 1 209 ? 24.928 1.486 32.448 1.00 30.25 209 LYS A CA 1
ATOM 1711 C C . LYS A 1 209 ? 25.343 2.680 31.597 1.00 30.25 209 LYS A C 1
ATOM 1713 O O . LYS A 1 209 ? 26.166 2.512 30.703 1.00 30.25 209 LYS A O 1
ATOM 1718 N N . PHE A 1 210 ? 24.757 3.844 31.851 1.00 29.86 210 PHE A N 1
ATOM 1719 C CA . PHE A 1 210 ? 25.397 5.089 31.447 1.00 29.86 210 PHE A CA 1
ATOM 1720 C C . PHE A 1 210 ? 26.681 5.231 32.276 1.00 29.86 210 PHE A C 1
ATOM 1722 O O . PHE A 1 210 ? 26.640 5.181 33.508 1.00 29.86 210 PHE A O 1
ATOM 1729 N N . LYS A 1 211 ? 27.816 5.293 31.583 1.00 29.55 211 LYS A N 1
ATOM 1730 C CA . LYS A 1 211 ? 29.013 5.996 32.037 1.00 29.55 211 LYS A CA 1
ATOM 1731 C C . LYS A 1 211 ? 29.058 7.304 31.268 1.00 29.55 211 LYS A C 1
ATOM 1733 O O . LYS A 1 211 ? 28.669 7.256 30.079 1.00 29.55 211 LYS A O 1
#

Secondary structure (DSSP, 8-state):
--SSSHHHHHHHHHHHHHHHHT----HHHHHHHHHHHHHHHHHHHHHHHHHHHHHHHHHHHHHT---SSHHHHHHHHHHHHHHHHHHHHHHHHHHHHHHHHTHHHHHHHS-HHHHHHHHHHHHHHTSSS--HHHHHHHHHSSTTTS--PPPHHHHHHHHHHHHHHHHHHHHTT-HHHHHHHHHHHHHHTTS-HHHHHHHHHHHHTS-----

Radius of gyration: 20.72 Å; chains: 1; bounding box: 52×31×56 Å

Foldseek 3Di:
DPPLPPLLLVLQLVLLVCLVPPFPQPPVLCVLQVVLSVQLNVLSVQLVVLVVVVVVCVLCCVQPHPDPDVVVVVVVSVVSNVVSVVSNLVSLLVSLVSCVVVVVSVCVRDDPLSSVLSVLSSVQSVDPHRPSVSNSVSSCVPPVNVPPDQDPVSVVVVVVVVVVVVVVCVVVVVVVVVVSVVVSVVVVPPDDPVVVVVVVVVVVPPDPPDD

=== Feature glossary ===
Legend for the data blocks above and below:

— What the protein is —

The amino-acid sequence is the protein's primary structure: the linear order of residues from the N-terminus to the C-terminus, written in one-letter code. Everything else here — the 3D coordinates, the secondary structure, the domain annotations — is ultimately a consequence of this string.

Database cross-references. InterPro integrates a dozen domain/family signature databases into unified entries with residue-range hits. GO terms attach function/process/location labels with evidence codes. CATH codes position the fold in a four-level structural taxonomy. Organism is the NCBI-taxonomy species name.

— Where its atoms are —

The mmCIF block holds the 3D Cartesian coordinates of each backbone atom (N, Cα, C, O) in ångströms. mmCIF is the PDB's canonical archive format — a tagged-loop text representation of the atomic model.

The six renders are orthographic views along the three Cartesian axes in both directions. Representation (cartoon, sticks, or surface) and color scheme (sequence-rainbow or by-chain) vary across proteins so the training set covers all the common visualization conventions.

— Local backbone conformation —

Secondary structure is the local, repeating backbone conformation. DSSP classifies it into eight states by reading the hydrogen-bond network: three helix types (H, G, I), two β types (E, B), two non-regular types (T, S), and unstructured coil (-).

SS3 is a coarse helix/strand/coil call (letters a/b/c) made by the P-SEA algorithm from inter-Cα distances and dihedrals. It is less detailed than DSSP but needs only Cα positions.

Backbone dihedral angles. Every residue except chain termini has a φ (preceding-C → N → Cα → C) and a ψ (N → Cα → C → next-N). They are reported in degrees following the IUPAC sign convention. Secondary structure is essentially a statement about which (φ, ψ) basin each residue occupies.

— Global shape and packing —

The geometric summary reports three shape descriptors. Rg (radius of gyration) measures how spread out the Cα atoms are about their centre of mass; compact globular proteins have small Rg, elongated or unfolded ones large. Cα contacts (<8 Å, |i−j|>4) count long-range residue pairs in spatial proximity — high for tightly packed folds, near zero for rods or random coil. The bounding-box extents give the protein's footprint along x, y, z in Å.

Solvent accessibility: the surface area of each residue that a 1.4 Å water probe can touch, in Å². When only backbone atoms are present the absolute values are lower than full-atom SASA (side chains contribute most of the area) and are flagged as backbone-only.

Plot images: a contact map (which residues are close in 3D, as an N×N binary image), a Ramachandran scatter (backbone torsion angles, revealing secondary-structure composition at a glance), and — for AlphaFold structures — a PAE heatmap (pairwise prediction confidence).

— Structural neighborhood —

Foldseek's 3Di representation compresses backbone geometry into a per-residue letter drawn from a learned twenty-state alphabet. It captures the tertiary interaction pattern around each residue — which residues are packed against it in space, regardless of where they are in sequence.

Structural nearest neighbors (via Foldseek easy-search vs the PDB). Reported per hit: target PDB id, E-value, and alignment TM-score. A TM-score above ~0.5 is the conventional threshold for 'same fold'.

— Confidence and disorder —

pLDDT (predicted Local Distance Difference Test) is AlphaFold's per-residue confidence score, ranging from 0 to 100. Values above 90 indicate high confidence (typically well-packed cores); 70–90 is confident; 50–70 low confidence; below 50 usually means the region is disordered or the prediction is unreliable there. AlphaFold stores pLDDT in the mmCIF B-factor column.

For experimental (PDB) structures, the B-factor (temperature factor) quantifies the positional spread of each atom in the crystal — a combination of thermal vibration and static disorder — in units of Å². High B-factors mark flexible loops or poorly resolved regions; low B-factors mark the rigid, well-ordered core.

Predicted Aligned Error (PAE) is an AlphaFold confidence matrix: entry (i, j) is the expected error in the position of residue j, in ångströms, when the prediction is superimposed on the true structure at residue i. Low PAE within a block of residues means that block is internally rigid and well-predicted; high PAE between two blocks means their relative placement is uncertain even if each block individually is confident.